Protein AF-A0A536EMF0-F1 (afdb_monomer_lite)

Radius of gyration: 28.22 Å; chains: 1; bounding box: 57×78×89 Å

Secondary structure (DSSP, 8-state):
----------------PPPP----SSHHHHHHHHHHHHHHTT--------------------PPPSSTT--S--SHHHHHHHHH-HHHHHHHHHHHHHHHHTSSS--HHHHHHHHHHHIIIIIIIIHHHHHHTT-TT-----HHHHHHHHHHHHHHHHHHHHHHHHHH-GGGHHHHHHHHHHHHHHHTTTTTTTT-SHHHHIIIIIIHHHHHHHHHHHSS--HHHHHHHHHHHHHHHHHHHHHHHHHHHHHH-S---EEEE-TTS-EEEE-HHHHHHHHHHHHHHHHHHHHHHHHHHHHHHH--

Structure (mmCIF, N/CA/C/O backbone):
data_AF-A0A536EMF0-F1
#
_entry.id   AF-A0A536EMF0-F1
#
loop_
_atom_site.group_PDB
_atom_site.id
_atom_site.type_symbol
_atom_site.label_atom_id
_atom_site.label_alt_id
_atom_site.label_comp_id
_atom_site.label_asym_id
_atom_site.label_entity_id
_atom_site.label_seq_id
_atom_site.pdbx_PDB_ins_code
_atom_site.Cartn_x
_atom_site.Cartn_y
_atom_site.Cartn_z
_atom_site.occupancy
_atom_site.B_iso_or_equiv
_atom_site.auth_seq_id
_atom_site.auth_comp_id
_atom_site.auth_asym_id
_atom_site.auth_atom_id
_atom_site.pdbx_PDB_model_num
ATOM 1 N N . MET A 1 1 ? 22.141 55.017 8.380 1.00 36.66 1 MET A N 1
ATOM 2 C CA . MET A 1 1 ? 20.776 55.556 8.219 1.00 36.66 1 MET A CA 1
ATOM 3 C C . MET A 1 1 ? 20.378 55.323 6.768 1.00 36.66 1 MET A C 1
ATOM 5 O O . MET A 1 1 ? 21.047 55.893 5.922 1.00 36.66 1 MET A O 1
ATOM 9 N N . ARG A 1 2 ? 19.345 54.484 6.546 1.00 37.09 2 ARG A N 1
ATOM 10 C CA . ARG A 1 2 ? 18.681 54.112 5.266 1.00 37.09 2 ARG A CA 1
ATOM 11 C C . ARG A 1 2 ? 19.543 53.307 4.270 1.00 37.09 2 ARG A C 1
ATOM 13 O O . ARG A 1 2 ? 20.697 53.640 4.076 1.00 37.09 2 ARG A O 1
ATOM 20 N N . GLU A 1 3 ? 19.093 52.234 3.621 1.00 35.62 3 GLU A N 1
ATOM 21 C CA . GLU A 1 3 ? 17.815 51.503 3.594 1.00 35.62 3 GLU A CA 1
ATOM 22 C C . GLU A 1 3 ? 18.062 50.118 2.959 1.00 35.62 3 GLU A C 1
ATOM 24 O O . GLU A 1 3 ? 19.054 49.921 2.258 1.00 35.62 3 GLU A O 1
ATOM 29 N N . ALA A 1 4 ? 17.179 49.158 3.231 1.00 39.56 4 ALA A N 1
ATOM 30 C CA . ALA A 1 4 ? 17.281 47.760 2.826 1.00 39.56 4 ALA A CA 1
ATOM 31 C C . ALA A 1 4 ? 16.229 47.379 1.761 1.00 39.56 4 ALA A C 1
ATOM 33 O O . ALA A 1 4 ? 15.069 47.732 1.938 1.00 39.56 4 ALA A O 1
ATOM 34 N N . ARG A 1 5 ? 16.648 46.526 0.797 1.00 37.44 5 ARG A N 1
ATOM 35 C CA . ARG A 1 5 ? 15.883 45.543 -0.033 1.00 37.44 5 ARG A CA 1
ATOM 36 C C . ARG A 1 5 ? 14.775 46.050 -0.997 1.00 37.44 5 ARG A C 1
ATOM 38 O O . ARG A 1 5 ? 14.277 47.146 -0.787 1.00 37.44 5 ARG A O 1
ATOM 45 N N . PRO A 1 6 ? 14.272 45.228 -1.963 1.00 48.62 6 PRO A N 1
ATOM 46 C CA . PRO A 1 6 ? 14.701 43.884 -2.409 1.00 48.62 6 PRO A CA 1
ATOM 47 C C . PRO A 1 6 ? 14.785 43.643 -3.940 1.00 48.62 6 PRO A C 1
ATOM 49 O O . PRO A 1 6 ? 14.250 44.390 -4.751 1.00 48.62 6 PRO A O 1
ATOM 52 N N . GLU A 1 7 ? 15.416 42.518 -4.301 1.00 42.22 7 GLU A N 1
ATOM 53 C CA . GLU A 1 7 ? 15.241 41.802 -5.574 1.00 42.22 7 GLU A CA 1
ATOM 54 C C . GLU A 1 7 ? 13.781 41.362 -5.767 1.00 42.22 7 GLU A C 1
ATOM 56 O O . GLU A 1 7 ? 13.139 40.904 -4.818 1.00 42.22 7 GLU A O 1
ATOM 61 N N . ASN A 1 8 ? 13.277 41.438 -7.003 1.00 33.50 8 ASN A N 1
ATOM 62 C CA . ASN A 1 8 ? 12.022 40.805 -7.393 1.00 33.50 8 ASN A CA 1
ATOM 63 C C . ASN A 1 8 ? 12.226 39.996 -8.682 1.00 33.50 8 ASN A C 1
ATOM 65 O O . ASN A 1 8 ? 12.547 40.543 -9.736 1.00 33.50 8 ASN A O 1
ATOM 69 N N . LEU A 1 9 ? 12.062 38.682 -8.539 1.00 37.66 9 LEU A N 1
ATOM 70 C CA . LEU A 1 9 ? 11.972 37.678 -9.592 1.00 37.66 9 LEU A CA 1
ATOM 71 C C . LEU A 1 9 ? 10.646 37.844 -10.338 1.00 37.66 9 LEU A C 1
ATOM 73 O O . LEU A 1 9 ? 9.585 37.898 -9.719 1.00 37.66 9 LEU A O 1
ATOM 77 N N . GLY A 1 10 ? 10.700 37.860 -11.666 1.00 30.38 10 GLY A N 1
ATOM 78 C CA . GLY A 1 10 ? 9.507 37.977 -12.497 1.00 30.38 10 GLY A CA 1
ATOM 79 C C . GLY A 1 10 ? 9.714 37.510 -13.931 1.00 30.38 10 GLY A C 1
ATOM 80 O O . GLY A 1 10 ? 9.315 38.216 -14.848 1.00 30.38 10 GLY A O 1
ATOM 81 N N . GLU A 1 11 ? 10.320 36.340 -14.153 1.00 33.44 11 GLU A N 1
ATOM 82 C CA . GLU A 1 11 ? 10.225 35.683 -15.463 1.00 33.44 11 GLU A CA 1
ATOM 83 C C . GLU A 1 11 ? 8.909 34.909 -15.556 1.00 33.44 11 GLU A C 1
ATOM 85 O O . GLU A 1 11 ? 8.723 33.819 -15.013 1.00 33.44 11 GLU A O 1
ATOM 90 N N . ARG A 1 12 ? 7.961 35.537 -16.249 1.00 32.53 12 ARG A N 1
ATOM 91 C CA . ARG A 1 12 ? 6.682 34.971 -16.660 1.00 32.53 12 ARG A CA 1
ATOM 92 C C . ARG A 1 12 ? 6.902 34.222 -17.977 1.00 32.53 12 ARG A C 1
ATOM 94 O O . ARG A 1 12 ? 6.882 34.823 -19.043 1.00 32.53 12 ARG A O 1
ATOM 101 N N . PHE A 1 13 ? 7.124 32.914 -17.897 1.00 28.92 13 PHE A N 1
ATOM 102 C CA . PHE A 1 13 ? 7.113 32.023 -19.059 1.00 28.92 13 PHE A CA 1
ATOM 103 C C . PHE A 1 13 ? 5.685 31.917 -19.623 1.00 28.92 13 PHE A C 1
ATOM 105 O O . PHE A 1 13 ? 4.773 31.507 -18.903 1.00 28.92 13 PHE A O 1
ATOM 112 N N . GLY A 1 14 ? 5.496 32.263 -20.901 1.00 39.78 14 GLY A N 1
ATOM 113 C CA . GLY A 1 14 ? 4.264 31.980 -21.646 1.00 39.78 14 GLY A CA 1
ATOM 114 C C . GLY A 1 14 ? 3.785 33.110 -22.556 1.00 39.78 14 GLY A C 1
ATOM 115 O O . GLY A 1 14 ? 2.795 33.761 -22.236 1.00 39.78 14 GLY A O 1
ATOM 116 N N . ASP A 1 15 ? 4.441 33.288 -23.704 1.00 35.84 15 ASP A N 1
ATOM 117 C CA . ASP A 1 15 ? 3.843 33.936 -24.877 1.00 35.84 15 ASP A CA 1
ATOM 118 C C . ASP A 1 15 ? 4.263 33.166 -26.145 1.00 35.84 15 ASP A C 1
ATOM 120 O O . ASP A 1 15 ? 5.458 33.117 -26.451 1.00 35.84 15 ASP A O 1
ATOM 124 N N . PRO A 1 16 ? 3.349 32.477 -26.854 1.00 40.84 16 PRO A N 1
ATOM 125 C CA . PRO A 1 16 ? 3.657 31.883 -28.142 1.00 40.84 16 PRO A CA 1
ATOM 126 C C . PRO A 1 16 ? 3.458 32.947 -29.229 1.00 40.84 16 PRO A C 1
ATOM 128 O O . PRO A 1 16 ? 2.333 33.233 -29.637 1.00 40.84 16 PRO A O 1
ATOM 131 N N . GLY A 1 17 ? 4.563 33.523 -29.709 1.00 36.94 17 GLY A N 1
ATOM 132 C CA . GLY A 1 17 ? 4.562 34.403 -30.877 1.00 36.94 17 GLY A CA 1
ATOM 133 C C . GLY A 1 17 ? 3.914 33.720 -32.089 1.00 36.94 17 GLY A C 1
ATOM 134 O O . GLY A 1 17 ? 4.255 32.587 -32.433 1.00 36.94 17 GLY A O 1
ATOM 135 N N . GLY A 1 18 ? 2.945 34.400 -32.705 1.00 39.59 18 GLY A N 1
ATOM 136 C CA . GLY A 1 18 ? 2.264 33.948 -33.921 1.00 39.59 18 GLY A CA 1
ATOM 137 C C . GLY A 1 18 ? 3.161 34.012 -35.171 1.00 39.59 18 GLY A C 1
ATOM 138 O O . GLY A 1 18 ? 4.176 34.706 -35.158 1.00 39.59 18 GLY A O 1
ATOM 139 N N . PRO A 1 19 ? 2.809 33.290 -36.252 1.00 42.28 19 PRO A N 1
ATOM 140 C CA . PRO A 1 19 ? 3.645 33.190 -37.445 1.00 42.28 19 PRO A CA 1
ATOM 141 C C . PRO A 1 19 ? 3.538 34.426 -38.354 1.00 42.28 19 PRO A C 1
ATOM 143 O O . PRO A 1 19 ? 2.445 34.927 -38.619 1.00 42.28 19 PRO A O 1
ATOM 146 N N . ASP A 1 20 ? 4.693 34.862 -38.858 1.00 41.00 20 ASP A N 1
ATOM 147 C CA . ASP A 1 20 ? 4.877 35.962 -39.811 1.00 41.00 20 ASP A CA 1
ATOM 148 C C . ASP A 1 20 ? 4.543 35.489 -41.249 1.00 41.00 20 ASP A C 1
ATOM 150 O O . ASP A 1 20 ? 5.075 34.461 -41.689 1.00 41.00 20 ASP A O 1
ATOM 154 N N . PRO A 1 21 ? 3.646 36.155 -42.004 1.00 38.91 21 PRO A N 1
ATOM 155 C CA . PRO A 1 21 ? 3.248 35.710 -43.332 1.00 38.91 21 PRO A CA 1
ATOM 156 C C . PRO A 1 21 ? 4.114 36.385 -44.399 1.00 38.91 21 PRO A C 1
ATOM 158 O O . PRO A 1 21 ? 3.768 37.449 -44.909 1.00 38.91 21 PRO A O 1
ATOM 161 N N . GLY A 1 22 ? 5.223 35.758 -44.788 1.00 48.44 22 GLY A N 1
ATOM 162 C CA . GLY A 1 22 ? 6.014 36.334 -45.872 1.00 48.44 22 GLY A CA 1
ATOM 163 C C . GLY A 1 22 ? 7.307 35.630 -46.230 1.00 48.44 22 GLY A C 1
ATOM 164 O O . GLY A 1 22 ? 8.339 36.272 -46.179 1.00 48.44 22 GLY A O 1
ATOM 165 N N . GLU A 1 23 ? 7.268 34.363 -46.653 1.00 36.62 23 GLU A N 1
ATOM 166 C CA . GLU A 1 23 ? 8.268 33.849 -47.604 1.00 36.62 23 GLU A CA 1
ATOM 167 C C . GLU A 1 23 ? 7.866 32.476 -48.158 1.00 36.62 23 GLU A C 1
ATOM 169 O O . GLU A 1 23 ? 8.074 31.425 -47.556 1.00 36.62 23 GLU A O 1
ATOM 174 N N . ALA A 1 24 ? 7.283 32.469 -49.354 1.00 40.56 24 ALA A N 1
ATOM 175 C CA . ALA A 1 24 ? 7.199 31.274 -50.177 1.00 40.56 24 ALA A CA 1
ATOM 176 C C . ALA A 1 24 ? 7.389 31.676 -51.638 1.00 40.56 24 ALA A C 1
ATOM 178 O O . ALA A 1 24 ? 6.707 32.583 -52.107 1.00 40.56 24 ALA A O 1
ATOM 179 N N . THR A 1 25 ? 8.300 30.967 -52.320 1.00 46.22 25 THR A N 1
ATOM 180 C CA . THR A 1 25 ? 8.378 30.658 -53.774 1.00 46.22 25 THR A CA 1
ATOM 181 C C . THR A 1 25 ? 9.813 30.729 -54.324 1.00 46.22 25 THR A C 1
ATOM 183 O O . THR A 1 25 ? 10.113 31.449 -55.264 1.00 46.22 25 THR A O 1
ATOM 186 N N . SER A 1 26 ? 10.738 29.946 -53.755 1.00 50.81 26 SER A N 1
ATOM 187 C CA . SER A 1 26 ? 12.038 29.676 -54.410 1.00 50.81 26 SER A CA 1
ATOM 188 C C . SER A 1 26 ? 12.681 28.358 -53.943 1.00 50.81 26 SER A C 1
ATOM 190 O O . SER A 1 26 ? 13.236 27.610 -54.741 1.00 50.81 26 SER A O 1
ATOM 192 N N . SER A 1 27 ? 12.502 27.979 -52.671 1.00 52.78 27 SER A N 1
ATOM 193 C CA . SER A 1 27 ? 13.144 26.783 -52.087 1.00 52.78 27 SER A CA 1
ATOM 194 C C . SER A 1 27 ? 12.484 25.437 -52.463 1.00 52.78 27 SER A C 1
ATOM 196 O O . SER A 1 27 ? 13.161 24.421 -52.625 1.00 52.78 27 SER A O 1
ATOM 198 N N . ALA A 1 28 ? 11.163 25.408 -52.682 1.00 46.59 28 ALA A N 1
ATOM 199 C CA . ALA A 1 28 ? 10.426 24.153 -52.891 1.00 46.59 28 ALA A CA 1
ATOM 200 C C . ALA A 1 28 ? 10.708 23.472 -54.248 1.00 46.59 28 ALA A C 1
ATOM 202 O O . ALA A 1 28 ? 10.696 22.244 -54.334 1.00 46.59 28 ALA A O 1
ATOM 203 N N . ALA A 1 29 ? 11.009 24.245 -55.298 1.00 48.62 29 ALA A N 1
ATOM 204 C CA . ALA A 1 29 ? 11.298 23.702 -56.628 1.00 48.62 29 ALA A CA 1
ATOM 205 C C . ALA A 1 29 ? 12.669 22.997 -56.680 1.00 48.62 29 ALA A C 1
ATOM 207 O O . ALA A 1 29 ? 12.800 21.927 -57.275 1.00 48.62 29 ALA A O 1
ATOM 208 N N . SER A 1 30 ? 13.670 23.537 -55.976 1.00 49.00 30 SER A N 1
ATOM 209 C CA . SER A 1 30 ? 15.024 22.968 -55.915 1.00 49.00 30 SER A CA 1
ATOM 210 C C . SER A 1 30 ? 15.091 21.669 -55.100 1.00 49.00 30 SER A C 1
ATOM 212 O O . SER A 1 30 ? 15.855 20.767 -55.439 1.00 49.00 30 SER A O 1
ATOM 214 N N . ALA A 1 31 ? 14.250 21.524 -54.069 1.00 51.28 31 ALA A N 1
ATOM 215 C CA . ALA A 1 31 ? 14.168 20.299 -53.268 1.00 51.28 31 ALA A CA 1
ATOM 216 C C . ALA A 1 31 ? 13.496 19.127 -54.017 1.00 51.28 31 ALA A C 1
ATOM 218 O O . ALA A 1 31 ? 13.846 17.967 -53.792 1.00 51.28 31 ALA A O 1
ATOM 219 N N . SER A 1 32 ? 12.563 19.421 -54.932 1.00 53.59 32 SER A N 1
ATOM 220 C CA . SER A 1 32 ? 11.868 18.410 -55.744 1.00 53.59 32 SER A CA 1
ATOM 221 C C . SER A 1 32 ? 12.799 17.760 -56.771 1.00 53.59 32 SER A C 1
ATOM 223 O O . SER A 1 32 ? 12.833 16.537 -56.892 1.00 53.59 32 SER A O 1
ATOM 225 N N . ILE A 1 33 ? 13.618 18.568 -57.450 1.00 57.25 33 ILE A N 1
ATOM 226 C CA . ILE A 1 33 ? 14.531 18.099 -58.505 1.00 57.25 33 ILE A CA 1
ATOM 227 C C . ILE A 1 33 ? 15.670 17.238 -57.926 1.00 57.25 33 ILE A C 1
ATOM 229 O O . ILE A 1 33 ? 16.083 16.257 -58.546 1.00 57.25 33 ILE A O 1
ATOM 233 N N . MET A 1 34 ? 16.155 17.545 -56.714 1.00 54.84 34 MET A N 1
ATOM 234 C CA . MET A 1 34 ? 17.164 16.705 -56.049 1.00 54.84 34 MET A CA 1
ATOM 235 C C . MET A 1 34 ? 16.603 15.353 -55.584 1.00 54.84 34 MET A C 1
ATOM 237 O O . MET A 1 34 ? 17.315 14.351 -55.651 1.00 54.84 34 MET A O 1
ATOM 241 N N . ARG A 1 35 ? 15.332 15.293 -55.156 1.00 55.91 35 ARG A N 1
ATOM 242 C CA . ARG A 1 35 ? 14.682 14.028 -54.767 1.00 55.91 35 ARG A CA 1
ATOM 243 C C . ARG A 1 35 ? 14.448 13.097 -55.955 1.00 55.91 35 ARG A C 1
ATOM 245 O O . ARG A 1 35 ? 14.646 11.896 -55.802 1.00 55.91 35 ARG A O 1
ATOM 252 N N . GLU A 1 36 ? 14.086 13.626 -57.123 1.00 52.16 36 GLU A N 1
ATOM 253 C CA . GLU A 1 36 ? 13.914 12.806 -58.334 1.00 52.16 36 GLU A CA 1
ATOM 254 C C . GLU A 1 36 ? 15.243 12.255 -58.869 1.00 52.16 36 GLU A C 1
ATOM 256 O O . GLU A 1 36 ? 15.295 11.090 -59.262 1.00 52.16 36 GLU A O 1
ATOM 261 N N . ARG A 1 37 ? 16.341 13.027 -58.806 1.00 55.44 37 ARG A N 1
ATOM 262 C CA . ARG A 1 37 ? 17.677 12.524 -59.183 1.00 55.44 37 ARG A CA 1
ATOM 263 C C . ARG A 1 37 ? 18.201 11.450 -58.230 1.00 55.44 37 ARG A C 1
ATOM 265 O O . ARG A 1 37 ? 18.694 10.429 -58.696 1.00 55.44 37 ARG A O 1
ATOM 272 N N . ALA A 1 38 ? 18.037 11.635 -56.919 1.00 49.38 38 ALA A N 1
ATOM 273 C CA . ALA A 1 38 ? 18.441 10.628 -55.935 1.00 49.38 38 ALA A CA 1
ATOM 274 C C . ALA A 1 38 ? 17.612 9.331 -56.045 1.00 49.38 38 ALA A C 1
ATOM 276 O O . ALA A 1 38 ? 18.120 8.248 -55.768 1.00 49.38 38 ALA A O 1
ATOM 277 N N . ALA A 1 39 ? 16.351 9.423 -56.486 1.00 46.50 39 ALA A N 1
ATOM 278 C CA . ALA A 1 39 ? 15.505 8.257 -56.738 1.00 46.50 39 ALA A CA 1
ATOM 279 C C . ALA A 1 39 ? 15.870 7.508 -58.037 1.00 46.50 39 ALA A C 1
ATOM 281 O O . ALA A 1 39 ? 15.646 6.302 -58.118 1.00 46.50 39 ALA A O 1
ATOM 282 N N . GLN A 1 40 ? 16.450 8.190 -59.034 1.00 46.59 40 GLN A N 1
ATOM 283 C CA . GLN A 1 40 ? 16.891 7.575 -60.295 1.00 46.59 40 GLN A CA 1
ATOM 284 C C . GLN A 1 40 ? 18.269 6.900 -60.202 1.00 46.59 40 GLN A C 1
ATOM 286 O O . GLN A 1 40 ? 18.505 5.932 -60.920 1.00 46.59 40 GLN A O 1
ATOM 291 N N . GLU A 1 41 ? 19.156 7.332 -59.299 1.00 47.03 41 GLU A N 1
ATOM 292 C CA . GLU A 1 41 ? 20.474 6.696 -59.095 1.00 47.03 41 GLU A CA 1
ATOM 293 C C . GLU A 1 41 ? 20.426 5.388 -58.275 1.00 47.03 41 GLU A C 1
ATOM 295 O O . GLU A 1 41 ? 21.404 4.645 -58.241 1.00 47.03 41 GLU A O 1
ATOM 300 N N . LEU A 1 42 ? 19.290 5.055 -57.649 1.00 47.03 42 LEU A N 1
ATOM 301 C CA . LEU A 1 42 ? 19.140 3.885 -56.767 1.00 47.03 42 LEU A CA 1
ATOM 302 C C . LEU A 1 42 ? 18.485 2.661 -57.432 1.00 47.03 42 LEU A C 1
ATOM 304 O O . LEU A 1 42 ? 17.959 1.795 -56.732 1.00 47.03 42 LEU A O 1
ATOM 308 N N . SER A 1 43 ? 18.516 2.547 -58.763 1.00 40.00 43 SER A N 1
ATOM 309 C CA . SER A 1 43 ? 17.969 1.378 -59.469 1.00 40.00 43 SER A CA 1
ATOM 310 C C . SER A 1 43 ? 19.068 0.533 -60.135 1.00 40.00 43 SER A C 1
ATOM 312 O O . SER A 1 43 ? 19.464 0.828 -61.260 1.00 40.00 43 SER A O 1
ATOM 314 N N . PRO A 1 44 ? 19.577 -0.531 -59.480 1.00 45.38 44 PRO A N 1
ATOM 315 C CA . PRO A 1 44 ? 20.333 -1.579 -60.151 1.00 45.38 44 PRO A CA 1
ATOM 316 C C . PRO A 1 44 ? 19.393 -2.689 -60.648 1.00 45.38 44 PRO A C 1
ATOM 318 O O . PRO A 1 44 ? 18.611 -3.263 -59.885 1.00 45.38 44 PRO A O 1
ATOM 321 N N . GLU A 1 45 ? 19.506 -3.027 -61.933 1.00 39.97 45 GLU A N 1
ATOM 322 C CA . GLU A 1 45 ? 18.883 -4.206 -62.536 1.00 39.97 45 GLU A CA 1
ATOM 323 C C . GLU A 1 45 ? 19.404 -5.515 -61.905 1.00 39.97 45 GLU A C 1
ATOM 325 O O . GLU A 1 45 ? 20.543 -5.927 -62.086 1.00 39.97 45 GLU A O 1
ATOM 330 N N . MET A 1 46 ? 18.518 -6.160 -61.147 1.00 39.72 46 MET A N 1
ATOM 331 C CA . MET A 1 46 ? 18.203 -7.595 -61.114 1.00 39.72 46 MET A CA 1
ATOM 332 C C . MET A 1 46 ? 19.326 -8.640 -61.340 1.00 39.72 46 MET A C 1
ATOM 334 O O . MET A 1 46 ? 19.697 -8.965 -62.464 1.00 39.72 46 MET A O 1
ATOM 338 N N . GLY A 1 47 ? 19.682 -9.350 -60.261 1.00 31.69 47 GLY A N 1
ATOM 339 C CA . GLY A 1 47 ? 20.287 -10.686 -60.297 1.00 31.69 47 GLY A CA 1
ATOM 340 C C . GLY A 1 47 ? 19.607 -11.618 -59.289 1.00 31.69 47 GLY A C 1
ATOM 341 O O . GLY A 1 47 ? 19.782 -11.469 -58.084 1.00 31.69 47 GLY A O 1
ATOM 342 N N . ARG A 1 48 ? 18.806 -12.581 -59.766 1.00 46.81 48 ARG A N 1
ATOM 343 C CA . ARG A 1 48 ? 18.264 -13.685 -58.952 1.00 46.81 48 ARG A CA 1
ATOM 344 C C . ARG A 1 48 ? 19.374 -14.702 -58.666 1.00 46.81 48 ARG A C 1
ATOM 346 O O . ARG A 1 48 ? 19.718 -15.466 -59.563 1.00 46.81 48 ARG A O 1
ATOM 353 N N . MET A 1 49 ? 19.866 -14.778 -57.429 1.00 34.72 49 MET A N 1
ATOM 354 C CA . MET A 1 49 ? 20.532 -15.975 -56.897 1.00 34.72 49 MET A CA 1
ATOM 355 C C . MET A 1 49 ? 20.497 -15.937 -55.363 1.00 34.72 49 MET A C 1
ATOM 357 O O . MET A 1 49 ? 20.858 -14.932 -54.762 1.00 34.72 49 MET A O 1
ATOM 361 N N . GLY A 1 50 ? 19.954 -16.986 -54.745 1.00 45.62 50 GLY A N 1
ATOM 362 C CA . GLY A 1 50 ? 19.662 -17.022 -53.314 1.00 45.62 50 GLY A CA 1
ATOM 363 C C . GLY A 1 50 ? 20.875 -17.280 -52.424 1.00 45.62 50 GLY A C 1
ATOM 364 O O . GLY A 1 50 ? 21.814 -17.953 -52.831 1.00 45.62 50 GLY A O 1
ATOM 365 N N . ALA A 1 51 ? 20.790 -16.789 -51.192 1.00 38.97 51 ALA A N 1
ATOM 366 C CA . ALA A 1 51 ? 21.260 -17.428 -49.966 1.00 38.97 51 ALA A CA 1
ATOM 367 C C . ALA A 1 51 ? 20.725 -16.594 -48.794 1.00 38.97 51 ALA A C 1
ATOM 369 O O . ALA A 1 51 ? 20.645 -15.373 -48.879 1.00 38.97 51 ALA A O 1
ATOM 370 N N . GLU A 1 52 ? 20.278 -17.288 -47.760 1.00 44.84 52 GLU A N 1
ATOM 371 C CA . GLU A 1 52 ? 19.624 -16.780 -46.559 1.00 44.84 52 GLU A CA 1
ATOM 372 C C . GLU A 1 52 ? 20.402 -15.619 -45.925 1.00 44.84 52 GLU A C 1
ATOM 374 O O . GLU A 1 52 ? 21.598 -15.738 -45.673 1.00 44.84 52 GLU A O 1
ATOM 379 N N . ASP A 1 53 ? 19.716 -14.513 -45.637 1.00 40.00 53 ASP A N 1
ATOM 380 C CA . ASP A 1 53 ? 20.182 -13.542 -44.652 1.00 40.00 53 ASP A CA 1
ATOM 381 C C . ASP A 1 53 ? 19.728 -14.084 -43.290 1.00 40.00 53 ASP A C 1
ATOM 383 O O . ASP A 1 53 ? 18.522 -14.046 -42.998 1.00 40.00 53 ASP A O 1
ATOM 387 N N . PRO A 1 54 ? 20.609 -14.691 -42.468 1.00 44.09 54 PRO A N 1
ATOM 388 C CA . PRO A 1 54 ? 20.227 -14.977 -41.108 1.00 44.09 54 PRO A CA 1
ATOM 389 C C . PRO A 1 54 ? 20.089 -13.609 -40.462 1.00 44.09 54 PRO A C 1
ATOM 391 O O . PRO A 1 54 ? 21.084 -12.965 -40.147 1.00 44.09 54 PRO A O 1
ATOM 394 N N . SER A 1 55 ? 18.846 -13.163 -40.276 1.00 43.03 55 SER A N 1
ATOM 395 C CA . SER A 1 55 ? 18.527 -12.138 -39.296 1.00 43.03 55 SER A CA 1
ATOM 396 C C . SER A 1 55 ? 19.288 -12.517 -38.033 1.00 43.03 55 SER A C 1
ATOM 398 O O . SER A 1 55 ? 18.929 -13.480 -37.350 1.00 43.03 55 SER A O 1
ATOM 400 N N . THR A 1 56 ? 20.403 -11.831 -37.783 1.00 46.56 56 THR A N 1
ATOM 401 C CA . THR A 1 56 ? 21.196 -11.981 -36.576 1.00 46.56 56 THR A CA 1
ATOM 402 C C . THR A 1 56 ? 20.309 -11.414 -35.488 1.00 46.56 56 THR A C 1
ATOM 404 O O . THR A 1 56 ? 20.359 -10.228 -35.162 1.00 46.56 56 THR A O 1
ATOM 407 N N . ALA A 1 57 ? 19.393 -12.247 -34.994 1.00 46.16 57 ALA A N 1
ATOM 408 C CA . ALA A 1 57 ? 18.715 -12.011 -33.748 1.00 46.16 57 ALA A CA 1
ATOM 409 C C . ALA A 1 57 ? 19.846 -11.753 -32.759 1.00 46.16 57 ALA A C 1
ATOM 411 O O . ALA A 1 57 ? 20.648 -12.648 -32.480 1.00 46.16 57 ALA A O 1
ATOM 412 N N . LEU A 1 58 ? 19.972 -10.494 -32.323 1.00 53.88 58 LEU A N 1
ATOM 413 C CA . LEU A 1 58 ? 20.767 -10.160 -31.152 1.00 53.88 58 LEU A CA 1
ATOM 414 C C . LEU A 1 58 ? 20.434 -11.237 -30.116 1.00 53.88 58 LEU A C 1
ATOM 416 O O . LEU A 1 58 ? 19.236 -11.493 -29.939 1.00 53.88 58 LEU A O 1
ATOM 42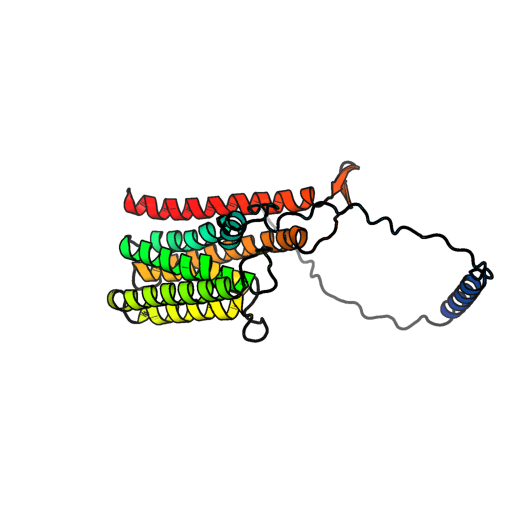0 N N . PRO A 1 59 ? 21.436 -11.926 -29.539 1.00 50.28 59 PRO A N 1
ATOM 421 C CA . PRO A 1 59 ? 21.180 -13.004 -28.593 1.00 50.28 59 PRO A CA 1
ATOM 422 C C . PRO A 1 59 ? 20.129 -12.521 -27.598 1.00 50.28 59 PRO A C 1
ATOM 424 O O . PRO A 1 59 ? 20.243 -11.386 -27.139 1.00 50.28 59 PRO A O 1
ATOM 427 N N . ASP A 1 60 ? 19.091 -13.331 -27.353 1.00 61.56 60 ASP A N 1
ATOM 428 C CA . ASP A 1 60 ? 18.000 -12.990 -26.437 1.00 61.56 60 ASP A CA 1
ATOM 429 C C . ASP A 1 60 ? 18.616 -12.549 -25.109 1.00 61.56 60 ASP A C 1
ATOM 431 O O . ASP A 1 60 ? 19.042 -13.380 -24.299 1.00 61.56 60 ASP A O 1
ATOM 435 N N . GLU A 1 61 ? 18.727 -11.234 -24.906 1.00 62.06 61 GLU A N 1
ATOM 436 C CA . GLU A 1 61 ? 19.249 -10.722 -23.655 1.00 62.06 61 GLU A CA 1
ATOM 437 C C . GLU A 1 61 ? 18.315 -11.214 -22.547 1.00 62.06 61 GLU A C 1
ATOM 439 O O . GLU A 1 61 ? 17.086 -11.169 -22.707 1.00 62.06 61 GLU A O 1
ATOM 444 N N . PRO A 1 62 ? 18.865 -11.751 -21.444 1.00 63.78 62 PRO A N 1
ATOM 445 C CA . PRO A 1 62 ? 18.048 -12.388 -20.430 1.00 63.78 62 PRO A CA 1
ATOM 446 C C . PRO A 1 62 ? 17.011 -11.401 -19.881 1.00 63.78 62 PRO A C 1
ATOM 448 O O . PRO A 1 62 ? 17.346 -10.478 -19.140 1.00 63.78 62 PRO A O 1
ATOM 451 N N . GLN A 1 63 ? 15.734 -11.620 -20.219 1.00 80.62 63 GLN A N 1
ATOM 452 C CA . GLN A 1 63 ? 14.626 -10.758 -19.798 1.00 80.62 63 GLN A CA 1
ATOM 453 C C . GLN A 1 63 ? 14.624 -10.567 -18.285 1.00 80.62 63 GLN A C 1
ATOM 455 O O . GLN A 1 63 ? 14.536 -11.533 -17.524 1.00 80.62 63 GLN A O 1
ATOM 460 N N . LEU A 1 64 ? 14.677 -9.314 -17.835 1.00 89.75 64 LEU A N 1
ATOM 461 C CA . LEU A 1 64 ? 14.665 -8.964 -16.419 1.00 89.75 64 LEU A CA 1
ATOM 462 C C . LEU A 1 64 ? 13.467 -9.586 -15.685 1.00 89.75 64 LEU A C 1
ATOM 464 O O . LEU A 1 64 ? 12.358 -9.686 -16.208 1.00 89.75 64 LEU A O 1
ATOM 468 N N . ALA A 1 65 ? 13.672 -9.954 -14.416 1.00 92.69 65 ALA A N 1
ATOM 469 C CA . ALA A 1 65 ? 12.553 -10.307 -13.547 1.00 92.69 65 ALA A CA 1
ATOM 470 C C . ALA A 1 65 ? 11.540 -9.140 -13.483 1.00 92.69 65 ALA A C 1
ATOM 472 O O . ALA A 1 65 ? 11.953 -7.972 -13.466 1.00 92.69 65 ALA A O 1
ATOM 473 N N . PRO A 1 66 ? 10.227 -9.416 -13.357 1.00 93.56 66 PRO A N 1
ATOM 474 C CA . PRO A 1 66 ? 9.179 -8.397 -13.481 1.00 93.56 66 PRO A CA 1
ATOM 475 C C . PRO A 1 66 ? 9.177 -7.364 -12.341 1.00 93.56 66 PRO A C 1
ATOM 477 O O . PRO A 1 66 ? 8.490 -6.342 -12.422 1.00 93.56 66 PRO A O 1
ATOM 480 N N . ALA A 1 67 ? 9.913 -7.611 -11.257 1.00 94.44 67 ALA A N 1
ATOM 481 C CA . ALA A 1 67 ? 10.106 -6.685 -10.148 1.00 94.44 67 ALA A CA 1
ATOM 482 C C . ALA A 1 67 ? 11.422 -6.986 -9.416 1.00 94.44 67 ALA A C 1
ATOM 484 O O . ALA A 1 67 ? 11.929 -8.103 -9.491 1.00 94.44 67 ALA A O 1
ATOM 485 N N . TYR A 1 68 ? 11.936 -6.021 -8.650 1.00 94.25 68 TYR A N 1
ATOM 486 C CA . TYR A 1 68 ? 13.222 -6.138 -7.949 1.00 94.25 68 TYR A CA 1
ATOM 487 C C . TYR A 1 68 ? 13.270 -7.224 -6.859 1.00 94.25 68 TYR A C 1
ATOM 489 O O . TYR A 1 68 ? 14.349 -7.643 -6.458 1.00 94.25 68 TYR A O 1
ATOM 497 N N . TYR A 1 69 ? 12.112 -7.642 -6.341 1.00 92.88 69 TYR A N 1
ATOM 498 C CA . TYR A 1 69 ? 11.957 -8.705 -5.335 1.00 92.88 69 TYR A CA 1
ATOM 499 C C . TYR A 1 69 ? 11.449 -10.014 -5.948 1.00 92.88 69 TYR A C 1
ATOM 501 O O . TYR A 1 69 ? 11.195 -10.970 -5.216 1.00 92.88 69 TYR A O 1
ATOM 509 N N . ALA A 1 70 ? 11.243 -10.054 -7.266 1.00 92.00 70 ALA A N 1
ATOM 510 C CA . ALA A 1 70 ? 10.872 -11.261 -7.986 1.00 92.00 70 ALA A CA 1
ATOM 511 C C . ALA A 1 70 ? 12.116 -11.880 -8.628 1.00 92.00 70 ALA A C 1
ATOM 513 O O . ALA A 1 70 ? 13.093 -11.195 -8.923 1.00 92.00 70 ALA A O 1
ATOM 514 N N . THR A 1 71 ? 12.063 -13.185 -8.876 1.00 88.69 71 THR A N 1
ATOM 515 C CA . THR A 1 71 ? 13.122 -13.910 -9.582 1.00 88.69 71 THR A CA 1
ATOM 516 C C . THR A 1 71 ? 12.667 -14.273 -10.999 1.00 88.69 71 THR A C 1
ATOM 518 O O . THR A 1 71 ? 11.465 -14.344 -11.285 1.00 88.69 71 THR A O 1
ATOM 521 N N . GLN A 1 72 ? 13.637 -14.511 -11.888 1.00 86.50 72 GLN A N 1
ATOM 522 C CA . GLN A 1 72 ? 13.397 -15.080 -13.224 1.00 86.50 72 GLN A CA 1
ATOM 523 C C . GLN A 1 72 ? 13.060 -16.580 -13.170 1.00 86.50 72 GLN A C 1
ATOM 525 O O . GLN A 1 72 ? 12.566 -17.140 -14.146 1.00 86.50 72 GLN A O 1
ATOM 530 N N . ALA A 1 73 ? 13.315 -17.238 -12.033 1.00 86.12 73 ALA A N 1
ATOM 531 C CA . ALA A 1 73 ? 12.981 -18.642 -11.850 1.00 86.12 73 ALA A CA 1
ATOM 532 C C . ALA A 1 73 ? 11.470 -18.864 -12.018 1.00 86.12 73 ALA A C 1
ATOM 534 O O . ALA A 1 73 ? 10.651 -18.040 -11.611 1.00 86.12 73 ALA A O 1
ATOM 535 N N . ARG A 1 74 ? 11.097 -20.005 -12.596 1.00 87.00 74 ARG A N 1
ATOM 536 C CA . ARG A 1 74 ? 9.695 -20.414 -12.741 1.00 87.00 74 ARG A CA 1
ATOM 537 C C . ARG A 1 74 ? 9.299 -21.371 -11.620 1.00 87.00 74 ARG A C 1
ATOM 539 O O . ARG A 1 74 ? 10.142 -22.072 -11.065 1.00 87.00 74 ARG A O 1
ATOM 546 N N . GLY A 1 75 ? 8.007 -21.412 -11.306 1.00 92.19 75 GLY A N 1
ATOM 547 C CA . GLY A 1 75 ? 7.430 -22.377 -10.372 1.00 92.19 75 GLY A CA 1
ATOM 548 C C . GLY A 1 75 ? 6.485 -21.750 -9.353 1.00 92.19 75 GLY A C 1
ATOM 549 O O . GLY A 1 75 ? 6.531 -20.553 -9.074 1.00 92.19 75 GLY A O 1
ATOM 550 N N . TRP A 1 76 ? 5.648 -22.594 -8.749 1.00 93.88 76 TRP A N 1
ATOM 551 C CA . TRP A 1 76 ? 4.541 -22.158 -7.895 1.00 93.88 76 TRP A CA 1
ATOM 552 C C . TRP A 1 76 ? 4.983 -21.313 -6.689 1.00 93.88 76 TRP A C 1
ATOM 554 O O . TRP A 1 76 ? 4.305 -20.355 -6.334 1.00 93.88 76 TRP A O 1
ATOM 564 N N . ARG A 1 77 ? 6.143 -21.612 -6.080 1.00 94.56 77 ARG A N 1
ATOM 565 C CA . ARG A 1 77 ? 6.678 -20.830 -4.947 1.00 94.56 77 ARG A CA 1
ATOM 566 C C . ARG A 1 77 ? 7.003 -19.398 -5.355 1.00 94.56 77 ARG A C 1
ATOM 568 O O . ARG A 1 77 ? 6.662 -18.460 -4.641 1.00 94.56 77 ARG A O 1
ATOM 575 N N . ARG A 1 78 ? 7.648 -19.242 -6.513 1.00 94.25 78 ARG A N 1
ATOM 576 C CA . ARG A 1 78 ? 7.966 -17.933 -7.082 1.00 94.25 78 ARG A CA 1
ATOM 577 C C . ARG A 1 78 ? 6.691 -17.189 -7.445 1.00 94.25 78 ARG A C 1
ATOM 579 O O . ARG A 1 78 ? 6.622 -15.994 -7.200 1.00 94.25 78 ARG A O 1
ATOM 586 N N . ASP A 1 79 ? 5.693 -17.876 -7.991 1.00 95.06 79 ASP A N 1
ATOM 587 C CA . ASP A 1 79 ? 4.434 -17.239 -8.375 1.00 95.06 79 ASP A CA 1
ATOM 588 C C . ASP A 1 79 ? 3.642 -16.748 -7.166 1.00 95.06 79 ASP A C 1
ATOM 590 O O . ASP A 1 79 ? 3.182 -15.611 -7.179 1.00 95.06 79 ASP A O 1
ATOM 594 N N . ILE A 1 80 ? 3.561 -17.540 -6.092 1.00 94.75 80 ILE A N 1
ATOM 595 C CA . ILE A 1 80 ? 2.970 -17.086 -4.825 1.00 94.75 80 ILE A CA 1
ATOM 596 C C . ILE A 1 80 ? 3.746 -15.887 -4.281 1.00 94.75 80 ILE A C 1
ATOM 598 O O . ILE A 1 80 ? 3.138 -14.896 -3.892 1.00 94.75 80 ILE A O 1
ATOM 602 N N . TRP A 1 81 ? 5.080 -15.939 -4.283 1.00 96.00 81 TRP A N 1
ATOM 603 C CA . TRP A 1 81 ? 5.902 -14.821 -3.824 1.00 96.00 81 TRP A CA 1
ATOM 604 C C . TRP A 1 81 ? 5.689 -13.558 -4.667 1.00 96.00 81 TRP A C 1
ATOM 606 O O . TRP A 1 81 ? 5.494 -12.479 -4.120 1.00 96.00 81 TRP A O 1
ATOM 616 N N . ALA A 1 82 ? 5.680 -13.669 -5.994 1.00 95.06 82 ALA A N 1
ATOM 617 C CA . ALA A 1 82 ? 5.448 -12.535 -6.882 1.00 95.06 82 ALA A CA 1
ATOM 618 C C . ALA A 1 82 ? 4.043 -11.947 -6.676 1.00 95.06 82 ALA A C 1
ATOM 620 O O . ALA A 1 82 ? 3.911 -10.723 -6.565 1.00 95.06 82 ALA A O 1
ATOM 621 N N . LEU A 1 83 ? 3.027 -12.812 -6.570 1.00 95.19 83 LEU A N 1
ATOM 622 C CA . LEU A 1 83 ? 1.625 -12.440 -6.375 1.00 95.19 83 LEU A CA 1
ATOM 623 C C . LEU A 1 83 ? 1.377 -11.793 -5.008 1.00 95.19 83 LEU A C 1
ATOM 625 O O . LEU A 1 83 ? 0.662 -10.803 -4.928 1.00 95.19 83 LEU A O 1
ATOM 629 N N . LEU A 1 84 ? 2.017 -12.280 -3.940 1.00 95.19 84 LEU A N 1
ATOM 630 C CA . LEU A 1 84 ? 1.943 -11.649 -2.617 1.00 95.19 84 LEU A CA 1
ATOM 631 C C . LEU A 1 84 ? 2.551 -10.246 -2.600 1.00 95.19 84 LEU A C 1
ATOM 633 O O . LEU A 1 84 ? 2.223 -9.456 -1.720 1.00 95.19 84 LEU A O 1
ATOM 637 N N . HIS A 1 85 ? 3.440 -9.936 -3.547 1.00 95.44 85 HIS A N 1
ATOM 638 C CA . HIS A 1 85 ? 4.099 -8.635 -3.668 1.00 95.44 85 HIS A CA 1
ATOM 639 C C . HIS A 1 85 ? 4.696 -8.139 -2.326 1.00 95.44 85 HIS A C 1
ATOM 641 O O . HIS A 1 85 ? 4.418 -7.012 -1.915 1.00 95.44 85 HIS A O 1
ATOM 647 N N . PRO A 1 86 ? 5.504 -8.945 -1.600 1.00 96.25 86 PRO A N 1
ATOM 648 C CA . PRO A 1 86 ? 5.746 -8.767 -0.169 1.00 96.25 86 PRO A CA 1
ATOM 649 C C . PRO A 1 86 ? 6.189 -7.370 0.273 1.00 96.25 86 PRO A C 1
ATOM 651 O O . PRO A 1 86 ? 5.589 -6.873 1.225 1.00 96.25 86 PRO A O 1
ATOM 654 N N . PRO A 1 87 ? 7.156 -6.688 -0.382 1.00 96.31 87 PRO A N 1
ATOM 655 C CA . PRO A 1 87 ? 7.543 -5.352 0.067 1.00 96.31 87 PRO A CA 1
ATOM 656 C C . PRO A 1 87 ? 6.401 -4.342 -0.076 1.00 96.31 87 PRO A C 1
ATOM 658 O O . PRO A 1 87 ? 6.228 -3.492 0.790 1.00 96.31 87 PRO A O 1
ATOM 661 N N . TYR A 1 88 ? 5.575 -4.467 -1.116 1.00 95.00 88 TYR A N 1
ATOM 662 C CA . TYR A 1 88 ? 4.423 -3.594 -1.316 1.00 95.00 88 TYR A CA 1
ATOM 663 C C . TYR A 1 88 ? 3.243 -3.972 -0.420 1.00 95.00 88 TYR A C 1
ATOM 665 O O . TYR A 1 88 ? 2.629 -3.078 0.149 1.00 95.00 88 TYR A O 1
ATOM 673 N N . THR A 1 89 ? 2.935 -5.257 -0.218 1.00 97.38 89 THR A N 1
ATOM 674 C CA . THR A 1 89 ? 1.907 -5.654 0.764 1.00 97.38 89 THR A CA 1
ATOM 675 C C . THR A 1 89 ? 2.288 -5.176 2.159 1.00 97.38 89 THR A C 1
ATOM 677 O O . THR A 1 89 ? 1.469 -4.551 2.827 1.00 97.38 89 THR A O 1
ATOM 680 N N . ALA A 1 90 ? 3.534 -5.400 2.588 1.00 98.19 90 ALA A N 1
ATOM 681 C CA . ALA A 1 90 ? 4.015 -4.933 3.886 1.00 98.19 90 ALA A CA 1
ATOM 682 C C . ALA A 1 90 ? 3.919 -3.405 4.005 1.00 98.19 90 ALA A C 1
ATOM 684 O O . ALA A 1 90 ? 3.435 -2.901 5.018 1.00 98.19 90 ALA A O 1
ATOM 685 N N . TRP A 1 91 ? 4.294 -2.673 2.952 1.00 98.06 91 TRP A N 1
ATOM 686 C CA . TRP A 1 91 ? 4.117 -1.225 2.893 1.00 98.06 91 TRP A CA 1
ATOM 687 C C . TRP A 1 91 ? 2.649 -0.831 3.090 1.00 98.06 91 TRP A C 1
ATOM 689 O O . TRP A 1 91 ? 2.351 -0.046 3.985 1.00 98.06 91 TRP A O 1
ATOM 699 N N . HIS A 1 92 ? 1.702 -1.382 2.333 1.00 97.19 92 HIS A N 1
ATOM 700 C CA . HIS A 1 92 ? 0.290 -1.010 2.489 1.00 97.19 92 HIS A CA 1
ATOM 701 C C . HIS A 1 92 ? -0.268 -1.372 3.876 1.00 97.19 92 HIS A C 1
ATOM 703 O O . HIS A 1 92 ? -0.994 -0.579 4.477 1.00 97.19 92 HIS A O 1
ATOM 709 N N . LEU A 1 93 ? 0.123 -2.520 4.439 1.00 98.69 93 LEU A N 1
ATOM 710 C CA . LEU A 1 93 ? -0.247 -2.900 5.807 1.00 98.69 93 LEU A CA 1
ATOM 711 C C . LEU A 1 93 ? 0.367 -1.970 6.861 1.00 98.69 93 LEU A C 1
ATOM 713 O O . LEU A 1 93 ? -0.238 -1.746 7.907 1.00 98.69 93 LEU A O 1
ATOM 717 N N . SER A 1 94 ? 1.523 -1.364 6.593 1.00 98.69 94 SER A N 1
ATOM 718 C CA . SER A 1 94 ? 2.109 -0.388 7.515 1.00 98.69 94 SER A CA 1
ATOM 719 C C . SER A 1 94 ? 1.252 0.871 7.676 1.00 98.69 94 SER A C 1
ATOM 721 O O . SER A 1 94 ? 1.230 1.449 8.759 1.00 98.69 94 SER A O 1
ATOM 723 N N . TYR A 1 95 ? 0.454 1.250 6.673 1.00 98.81 95 TYR A N 1
ATOM 724 C CA . TYR A 1 95 ? -0.512 2.343 6.814 1.00 98.81 95 TYR A CA 1
ATOM 725 C C . TYR A 1 95 ? -1.642 2.009 7.793 1.00 98.81 95 TYR A C 1
ATOM 727 O O . TYR A 1 95 ? -2.105 2.895 8.513 1.00 98.81 95 TYR A O 1
ATOM 735 N N . VAL A 1 96 ? -2.031 0.733 7.898 1.00 98.81 96 VAL A N 1
ATOM 736 C CA . VAL A 1 96 ? -2.946 0.265 8.952 1.00 98.81 96 VAL A CA 1
ATOM 737 C C . VAL A 1 96 ? -2.301 0.440 10.327 1.00 98.81 96 VAL A C 1
ATOM 739 O O . VAL A 1 96 ? -2.937 0.966 11.239 1.00 98.81 96 VAL A O 1
ATOM 742 N N . LEU A 1 97 ? -1.025 0.063 10.470 1.00 98.81 97 LEU A N 1
ATOM 743 C CA . LEU A 1 97 ? -0.282 0.247 11.723 1.00 98.81 97 LEU A CA 1
ATOM 744 C C . LEU A 1 97 ? -0.167 1.728 12.103 1.00 98.81 97 LEU A C 1
ATOM 746 O O . LEU A 1 97 ? -0.412 2.078 13.253 1.00 98.81 97 LEU A O 1
ATOM 750 N N . ILE A 1 98 ? 0.147 2.602 11.141 1.00 98.81 98 ILE A N 1
ATOM 751 C CA . ILE A 1 98 ? 0.234 4.054 11.355 1.00 98.81 98 ILE A CA 1
ATOM 752 C C . ILE A 1 98 ? -1.121 4.606 11.814 1.00 98.81 98 ILE A C 1
ATOM 754 O O . ILE A 1 98 ? -1.187 5.300 12.826 1.00 98.81 98 ILE A O 1
ATOM 758 N N . GLY A 1 99 ? -2.210 4.273 11.114 1.00 98.75 99 GLY A N 1
ATOM 759 C CA . GLY A 1 99 ? -3.551 4.728 11.483 1.00 98.75 99 GLY A CA 1
ATOM 760 C C . GLY A 1 99 ? -3.977 4.261 12.873 1.00 98.75 99 GLY A C 1
ATOM 761 O O . GLY A 1 99 ? -4.447 5.066 13.675 1.00 98.75 99 GLY A O 1
ATOM 762 N N . ALA A 1 100 ? -3.760 2.984 13.192 1.00 98.62 100 ALA A N 1
ATOM 763 C CA . ALA A 1 100 ? -4.078 2.440 14.508 1.00 98.62 100 ALA A CA 1
ATOM 764 C C . ALA A 1 100 ? -3.182 3.010 15.622 1.00 98.62 100 ALA A C 1
ATOM 766 O O . ALA A 1 100 ? -3.679 3.327 16.698 1.00 98.62 100 ALA A O 1
ATOM 767 N N . GLY A 1 101 ? -1.883 3.190 15.367 1.00 98.38 101 GLY A N 1
ATOM 768 C CA . GLY A 1 101 ? -0.913 3.710 16.339 1.00 98.38 101 GLY A CA 1
ATOM 769 C C . GLY A 1 101 ? -1.160 5.165 16.755 1.00 98.38 101 GLY A C 1
ATOM 770 O O . GLY A 1 101 ? -0.745 5.579 17.836 1.00 98.38 101 GLY A O 1
ATOM 771 N N . LEU A 1 102 ? -1.890 5.934 15.940 1.00 98.19 102 LEU A N 1
ATOM 772 C CA . LEU A 1 102 ? -2.334 7.290 16.283 1.00 98.19 102 LEU A CA 1
ATOM 773 C C . LEU A 1 102 ? -3.507 7.318 17.272 1.00 98.19 102 LEU A C 1
ATOM 775 O O . LEU A 1 102 ? -3.834 8.384 17.803 1.00 98.19 102 LEU A O 1
ATOM 779 N N . ALA A 1 103 ? -4.175 6.187 17.509 1.00 97.56 103 ALA A N 1
ATOM 780 C CA . ALA A 1 103 ? -5.251 6.115 18.485 1.00 97.56 103 ALA A CA 1
ATOM 781 C C . ALA A 1 103 ? -4.726 6.369 19.917 1.00 97.56 103 ALA A C 1
ATOM 783 O O . ALA A 1 103 ? -3.555 6.106 20.218 1.00 97.56 103 ALA A O 1
ATOM 784 N N . PRO A 1 104 ? -5.574 6.877 20.836 1.00 95.00 104 PRO A N 1
ATOM 785 C CA . PRO A 1 104 ? -5.180 7.061 22.233 1.00 95.00 104 PRO A CA 1
ATOM 786 C C . PRO A 1 104 ? -4.673 5.764 22.880 1.00 95.00 104 PRO A C 1
ATOM 788 O O . PRO A 1 104 ? -3.643 5.794 23.549 1.00 95.00 104 PRO A O 1
ATOM 791 N N . GLY A 1 105 ? -5.338 4.641 22.595 1.00 95.19 105 GLY A N 1
ATOM 792 C CA . GLY A 1 105 ? -4.921 3.286 22.951 1.00 95.19 105 GLY A CA 1
ATOM 793 C C . GLY A 1 105 ? -5.214 2.307 21.813 1.00 95.19 105 GLY A C 1
ATOM 794 O O . GLY A 1 105 ? -5.944 2.647 20.879 1.00 95.19 105 GLY A O 1
ATOM 795 N N . ILE A 1 106 ? -4.631 1.110 21.891 1.00 97.50 106 ILE A N 1
ATOM 796 C CA . ILE A 1 106 ? -4.759 0.072 20.864 1.00 97.50 106 ILE A CA 1
ATOM 797 C C . ILE A 1 106 ? -5.568 -1.101 21.406 1.00 97.50 106 ILE A C 1
ATOM 799 O O . ILE A 1 106 ? -5.160 -1.768 22.355 1.00 97.50 106 ILE A O 1
ATOM 803 N N . ASP A 1 107 ? -6.676 -1.402 20.736 1.00 97.44 107 ASP A N 1
ATOM 804 C CA . ASP A 1 107 ? -7.322 -2.703 20.820 1.00 97.44 107 ASP A CA 1
ATOM 805 C C . ASP A 1 107 ? -6.629 -3.656 19.831 1.00 97.44 107 ASP A C 1
ATOM 807 O O . ASP A 1 107 ? -6.663 -3.468 18.607 1.00 97.44 1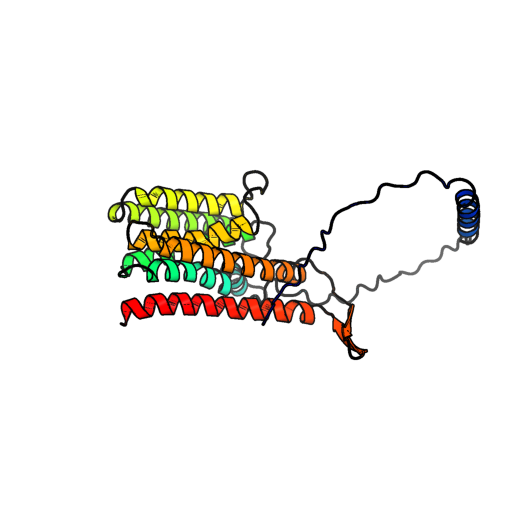07 ASP A O 1
ATOM 811 N N . VAL A 1 108 ? -5.961 -4.674 20.379 1.00 97.69 108 VAL A N 1
ATOM 812 C CA . VAL A 1 108 ? -5.167 -5.644 19.610 1.00 97.69 108 VAL A CA 1
ATOM 813 C C . VAL A 1 108 ? -6.052 -6.514 18.717 1.00 97.69 108 VAL A C 1
ATOM 815 O O . VAL A 1 108 ? -5.646 -6.847 17.603 1.00 97.69 108 VAL A O 1
ATOM 818 N N . VAL A 1 109 ? -7.272 -6.840 19.153 1.00 97.38 109 VAL A N 1
ATOM 819 C CA . VAL A 1 109 ? -8.214 -7.642 18.359 1.00 97.38 109 VAL A CA 1
ATOM 820 C C . VAL A 1 109 ? -8.661 -6.843 17.140 1.00 97.38 109 VAL A C 1
ATOM 822 O O . VAL A 1 109 ? -8.615 -7.353 16.018 1.00 97.38 109 VAL A O 1
ATOM 825 N N . ARG A 1 110 ? -9.011 -5.565 17.325 1.00 97.69 110 ARG A N 1
ATOM 826 C CA . ARG A 1 110 ? -9.383 -4.671 16.216 1.00 97.69 110 ARG A CA 1
ATOM 827 C C . ARG A 1 110 ? -8.217 -4.417 15.268 1.00 97.69 110 ARG A C 1
ATOM 829 O O . ARG A 1 110 ? -8.417 -4.402 14.053 1.00 97.69 110 ARG A O 1
ATOM 836 N N . LEU A 1 111 ? -7.001 -4.261 15.795 1.00 98.50 111 LEU A N 1
ATOM 837 C CA . LEU A 1 111 ? -5.797 -4.113 14.975 1.00 98.50 111 LEU A CA 1
ATOM 838 C C . LEU A 1 111 ? -5.563 -5.357 14.112 1.00 98.50 111 LEU A C 1
ATOM 840 O O . LEU A 1 111 ? -5.411 -5.234 12.897 1.00 98.50 111 LEU A O 1
ATOM 844 N N . ALA A 1 112 ? -5.583 -6.545 14.719 1.00 98.56 112 ALA A N 1
ATOM 845 C CA . ALA A 1 112 ? -5.393 -7.806 14.012 1.00 98.56 112 ALA A CA 1
ATOM 846 C C . ALA A 1 112 ? -6.476 -8.022 12.945 1.00 98.56 112 ALA A C 1
ATOM 848 O O . ALA A 1 112 ? -6.150 -8.315 11.796 1.00 98.56 112 ALA A O 1
ATOM 849 N N . ALA A 1 113 ? -7.750 -7.798 13.284 1.00 98.31 113 ALA A N 1
ATOM 850 C CA . ALA A 1 113 ? -8.854 -7.899 12.332 1.00 98.31 113 ALA A CA 1
ATOM 851 C C . ALA A 1 113 ? -8.689 -6.926 11.153 1.00 98.31 113 ALA A C 1
ATOM 853 O O . ALA A 1 113 ? -8.886 -7.316 10.003 1.00 98.31 113 ALA A O 1
ATOM 854 N N . THR A 1 114 ? -8.263 -5.686 11.419 1.00 98.56 114 THR A N 1
ATOM 855 C CA . THR A 1 114 ? -8.017 -4.684 10.371 1.00 98.56 114 THR A CA 1
ATOM 856 C C . THR A 1 114 ? -6.845 -5.095 9.475 1.00 98.56 114 THR A C 1
ATOM 858 O O . THR A 1 114 ? -6.963 -5.034 8.254 1.00 98.56 114 THR A O 1
ATOM 861 N N . LEU A 1 115 ? -5.734 -5.576 10.045 1.00 98.81 115 LEU A N 1
ATOM 862 C CA . LEU A 1 115 ? -4.587 -6.073 9.276 1.00 98.81 115 LEU A CA 1
ATOM 863 C C . LEU A 1 115 ? -4.963 -7.263 8.388 1.00 98.81 115 LEU A C 1
ATOM 865 O O . LEU A 1 1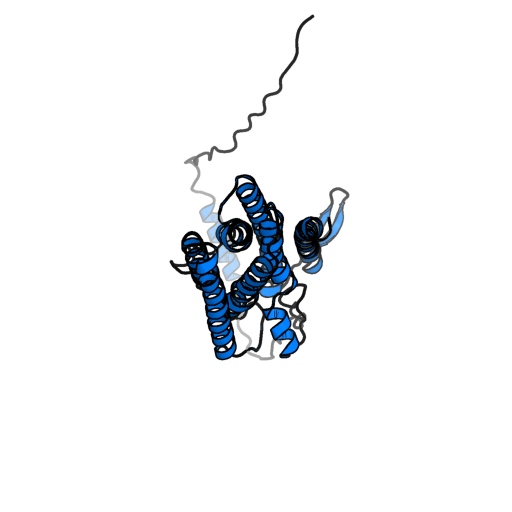15 ? -4.595 -7.281 7.215 1.00 98.81 115 LEU A O 1
ATOM 869 N N . VAL A 1 116 ? -5.725 -8.227 8.915 1.00 98.81 116 VAL A N 1
ATOM 870 C CA . VAL A 1 116 ? -6.203 -9.378 8.134 1.00 98.81 116 VAL A CA 1
ATOM 871 C C . VAL A 1 116 ? -7.147 -8.916 7.024 1.00 98.81 116 VAL A C 1
ATOM 873 O O . VAL A 1 116 ? -6.983 -9.339 5.882 1.00 98.81 116 VAL A O 1
ATOM 876 N N . ALA A 1 117 ? -8.085 -8.010 7.310 1.00 98.56 117 ALA A N 1
ATOM 877 C CA . ALA A 1 117 ? -9.001 -7.487 6.299 1.00 98.56 117 ALA A CA 1
ATOM 878 C C . ALA A 1 117 ? -8.253 -6.776 5.157 1.00 98.56 117 ALA A C 1
ATOM 880 O O . ALA A 1 117 ? -8.508 -7.062 3.988 1.00 98.56 117 ALA A O 1
ATOM 881 N N . PHE A 1 118 ? -7.281 -5.912 5.468 1.00 98.44 118 PHE A N 1
ATOM 882 C CA . PHE A 1 118 ? -6.469 -5.244 4.444 1.00 98.44 118 PHE A CA 1
ATOM 883 C C . PHE A 1 118 ? -5.527 -6.203 3.711 1.00 98.44 118 PHE A C 1
ATOM 885 O O . PHE A 1 118 ? -5.333 -6.051 2.506 1.00 98.44 118 PHE A O 1
ATOM 892 N N . PHE A 1 119 ? -4.977 -7.217 4.382 1.00 98.62 119 PHE A N 1
ATOM 893 C CA . PHE A 1 119 ? -4.177 -8.248 3.721 1.00 98.62 119 PHE A CA 1
ATOM 894 C C . PHE A 1 119 ? -5.014 -9.027 2.701 1.00 98.62 119 PHE A C 1
ATOM 896 O O . PHE A 1 119 ? -4.591 -9.201 1.562 1.00 98.62 119 PHE A O 1
ATOM 903 N N . LEU A 1 120 ? -6.226 -9.437 3.076 1.00 98.62 120 LEU A N 1
ATOM 904 C CA . LEU A 1 120 ? -7.135 -10.153 2.185 1.00 98.62 120 LEU A CA 1
ATOM 905 C C . LEU A 1 120 ? -7.622 -9.273 1.023 1.00 98.62 120 LEU A C 1
ATOM 907 O O . LEU A 1 120 ? -7.669 -9.729 -0.122 1.00 98.62 120 LEU A O 1
ATOM 911 N N . ALA A 1 121 ? -7.953 -8.007 1.284 1.00 97.06 121 ALA A N 1
ATOM 912 C CA . ALA A 1 121 ? -8.413 -7.085 0.248 1.00 97.06 121 ALA A CA 1
ATOM 913 C C . ALA A 1 121 ? -7.287 -6.695 -0.725 1.00 97.06 121 ALA A C 1
ATOM 915 O O . ALA A 1 121 ? -7.461 -6.790 -1.937 1.00 97.06 121 ALA A O 1
ATOM 916 N N . VAL A 1 122 ? -6.126 -6.280 -0.213 1.00 94.75 122 VAL A N 1
ATOM 917 C CA . VAL A 1 122 ? -5.029 -5.732 -1.029 1.00 94.75 122 VAL A CA 1
ATOM 918 C C . VAL A 1 122 ? -4.020 -6.813 -1.402 1.00 94.75 122 VAL A C 1
ATOM 920 O O . VAL A 1 122 ? -3.815 -7.089 -2.580 1.00 94.75 122 VAL A O 1
ATOM 923 N N . GLY A 1 123 ? -3.432 -7.462 -0.396 1.00 95.38 123 GLY A N 1
ATOM 924 C CA . GLY A 1 123 ? -2.340 -8.428 -0.565 1.00 95.38 123 GLY A CA 1
ATOM 925 C C . GLY A 1 123 ? -2.743 -9.749 -1.226 1.00 95.38 123 GLY A C 1
ATOM 926 O O . GLY A 1 123 ? -1.871 -10.501 -1.664 1.00 95.38 123 GLY A O 1
ATOM 927 N N . VAL A 1 124 ? -4.047 -10.025 -1.317 1.00 97.62 124 VAL A N 1
ATOM 928 C CA . VAL A 1 124 ? -4.600 -11.187 -2.023 1.00 97.62 124 VAL A CA 1
ATOM 929 C C . VAL A 1 124 ? -5.504 -10.738 -3.165 1.00 97.62 124 VAL A C 1
ATOM 931 O O . VAL A 1 124 ? -5.214 -11.043 -4.321 1.00 97.62 124 VAL A O 1
ATOM 934 N N . SER A 1 125 ? -6.587 -10.012 -2.873 1.00 97.12 125 SER A N 1
ATOM 935 C CA . SER A 1 125 ? -7.635 -9.807 -3.881 1.00 97.12 125 SER A CA 1
ATOM 936 C C . SER A 1 125 ? -7.242 -8.835 -4.979 1.00 97.12 125 SER A C 1
ATOM 938 O O . SER A 1 125 ? -7.335 -9.185 -6.154 1.00 97.12 125 SER A O 1
ATOM 940 N N . ALA A 1 126 ? -6.770 -7.641 -4.614 1.00 95.50 126 ALA A N 1
ATOM 941 C CA . ALA A 1 126 ? -6.303 -6.655 -5.584 1.00 95.50 126 ALA A CA 1
ATOM 942 C C . ALA A 1 126 ? -5.154 -7.222 -6.428 1.00 95.50 126 ALA A C 1
ATOM 944 O O . ALA A 1 126 ? -5.211 -7.166 -7.649 1.00 95.50 126 ALA A O 1
ATOM 945 N N . HIS A 1 127 ? -4.174 -7.883 -5.806 1.00 96.06 127 HIS A N 1
ATOM 946 C CA . HIS A 1 127 ? -3.067 -8.500 -6.542 1.00 96.06 127 HIS A CA 1
ATOM 947 C C . HIS A 1 127 ? -3.507 -9.604 -7.511 1.00 96.06 127 HIS A C 1
ATOM 949 O O . HIS A 1 127 ? -2.971 -9.701 -8.614 1.00 96.06 127 HIS A O 1
ATOM 955 N N . ALA A 1 128 ? -4.485 -10.430 -7.133 1.00 96.88 128 ALA A N 1
ATOM 956 C CA . ALA A 1 128 ? -5.029 -11.441 -8.030 1.00 96.88 128 ALA A CA 1
ATOM 957 C C . ALA A 1 128 ? -5.782 -10.821 -9.218 1.00 96.88 128 ALA A C 1
ATOM 959 O O . ALA A 1 128 ? -5.631 -11.292 -10.347 1.00 96.88 128 ALA A O 1
ATOM 960 N N . LEU A 1 129 ? -6.544 -9.747 -8.983 1.00 95.50 129 LEU A N 1
ATOM 961 C CA . LEU A 1 129 ? -7.221 -8.988 -10.040 1.00 95.50 129 LEU A CA 1
ATOM 962 C C . LEU A 1 129 ? -6.226 -8.282 -10.970 1.00 95.50 129 LEU A C 1
ATOM 964 O O . LEU A 1 129 ? -6.388 -8.344 -12.187 1.00 95.50 129 LEU A O 1
ATOM 968 N N . ASP A 1 130 ? -5.178 -7.673 -10.422 1.00 92.69 130 ASP A N 1
ATOM 969 C CA . ASP A 1 130 ? -4.095 -7.070 -11.202 1.00 92.69 130 ASP A CA 1
ATOM 970 C C . ASP A 1 130 ? -3.370 -8.123 -12.046 1.00 92.69 130 ASP A C 1
ATOM 972 O O . ASP A 1 130 ? -3.061 -7.889 -13.213 1.00 92.69 130 ASP A O 1
ATOM 976 N N . GLU A 1 131 ? -3.129 -9.318 -11.505 1.00 95.31 131 GLU A N 1
ATOM 977 C CA . GLU A 1 131 ? -2.459 -10.370 -12.266 1.00 95.31 131 GLU A CA 1
ATOM 978 C C . GLU A 1 131 ? -3.340 -10.936 -13.393 1.00 95.31 131 GLU A C 1
ATOM 980 O O . GLU A 1 131 ? -2.832 -11.294 -14.461 1.00 95.31 131 GLU A O 1
ATOM 985 N N . LEU A 1 132 ? -4.668 -10.947 -13.223 1.00 95.12 132 LEU A N 1
ATOM 986 C CA . LEU A 1 132 ? -5.611 -11.274 -14.301 1.00 95.12 132 LEU A CA 1
ATOM 987 C C . LEU A 1 132 ? -5.507 -10.293 -15.487 1.00 95.12 132 LEU A C 1
ATOM 989 O O . LEU A 1 132 ? -5.835 -10.666 -16.617 1.00 95.12 132 LEU A O 1
ATOM 993 N N . ARG A 1 133 ? -5.000 -9.071 -15.271 1.00 89.94 133 ARG A N 1
ATOM 994 C CA . ARG A 1 133 ? -4.831 -8.022 -16.292 1.00 89.94 133 ARG A CA 1
ATOM 995 C C . ARG A 1 133 ? -3.507 -8.155 -17.043 1.00 89.94 133 ARG A C 1
ATOM 997 O O . ARG A 1 133 ? -2.595 -7.346 -16.902 1.00 89.94 133 ARG A O 1
ATOM 1004 N N . GLY A 1 134 ? -3.401 -9.174 -17.889 1.00 88.88 134 GLY A N 1
ATOM 1005 C CA . GLY A 1 134 ? -2.255 -9.306 -18.797 1.00 88.88 134 GLY A CA 1
ATOM 1006 C C . GLY A 1 134 ? -0.961 -9.772 -18.124 1.00 88.88 134 GLY A C 1
ATOM 1007 O O . GLY A 1 134 ? 0.112 -9.599 -18.696 1.00 88.88 134 GLY A O 1
ATOM 1008 N N . ARG A 1 135 ? -1.056 -10.395 -16.941 1.00 93.31 135 ARG A N 1
ATOM 1009 C CA . ARG A 1 135 ? 0.057 -11.082 -16.264 1.00 93.31 135 ARG A CA 1
ATOM 1010 C C . ARG A 1 135 ? 1.286 -10.197 -16.009 1.00 93.31 135 ARG A C 1
ATOM 1012 O O . ARG A 1 135 ? 2.401 -10.582 -16.368 1.00 93.31 135 ARG A O 1
ATOM 1019 N N . PRO A 1 136 ? 1.132 -9.018 -15.377 1.00 92.81 136 PRO A N 1
ATOM 1020 C CA . PRO A 1 136 ? 2.240 -8.108 -15.092 1.00 92.81 136 PRO A CA 1
ATOM 1021 C C . PRO A 1 136 ? 3.365 -8.727 -14.248 1.00 92.81 136 PRO A C 1
ATOM 1023 O O . PRO A 1 136 ? 4.498 -8.242 -14.315 1.00 92.81 136 PRO A O 1
ATOM 1026 N N . LEU A 1 137 ? 3.076 -9.755 -13.445 1.00 93.69 137 LEU A N 1
ATOM 1027 C CA . LEU A 1 137 ? 4.064 -10.504 -12.661 1.00 93.69 137 LEU A CA 1
ATOM 1028 C C . LEU A 1 137 ? 4.536 -11.783 -13.348 1.00 93.69 137 LEU A C 1
ATOM 1030 O O . LEU A 1 137 ? 5.389 -12.493 -12.807 1.00 93.69 137 LEU A O 1
ATOM 1034 N N . GLN A 1 138 ? 4.018 -12.058 -14.545 1.00 93.56 138 GLN A N 1
ATOM 1035 C CA . GLN A 1 138 ? 4.370 -13.214 -15.357 1.00 93.56 138 GLN A CA 1
ATOM 1036 C C . GLN A 1 138 ? 4.183 -14.518 -14.568 1.00 93.56 138 GLN A C 1
ATOM 1038 O O . GLN A 1 138 ? 5.062 -15.382 -14.575 1.00 93.56 138 GLN A O 1
ATOM 1043 N N . THR A 1 139 ? 3.100 -14.632 -13.793 1.00 94.94 139 THR A N 1
ATOM 1044 C CA . THR A 1 139 ? 2.800 -15.859 -13.044 1.00 94.94 139 THR A CA 1
ATOM 1045 C C . THR A 1 139 ? 2.167 -16.912 -13.949 1.00 94.94 139 THR A C 1
ATOM 1047 O O . THR A 1 139 ? 1.481 -16.594 -14.922 1.00 94.94 139 THR A O 1
ATOM 1050 N N . SER A 1 140 ? 2.343 -18.183 -13.591 1.00 94.94 140 SER A N 1
ATOM 1051 C CA . SER A 1 140 ? 1.692 -19.328 -14.238 1.00 94.94 140 SER A CA 1
ATOM 1052 C C . SER A 1 140 ? 0.382 -19.757 -13.557 1.00 94.94 140 SER A C 1
ATOM 1054 O O . SER A 1 140 ? -0.224 -20.753 -13.948 1.00 94.94 140 SER A O 1
ATOM 1056 N N . VAL A 1 141 ? -0.087 -19.010 -12.547 1.00 95.69 141 VAL A N 1
ATOM 1057 C CA . VAL A 1 141 ? -1.305 -19.337 -11.784 1.00 95.69 141 VAL A CA 1
ATOM 1058 C C . VAL A 1 141 ? -2.530 -19.331 -12.711 1.00 95.69 141 VAL A C 1
ATOM 1060 O O . VAL A 1 141 ? -2.790 -18.314 -13.359 1.00 95.69 141 VAL A O 1
ATOM 1063 N N . PRO A 1 142 ? -3.336 -20.4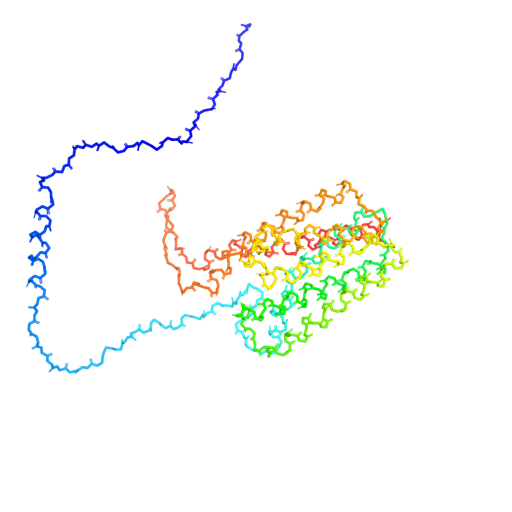04 -12.77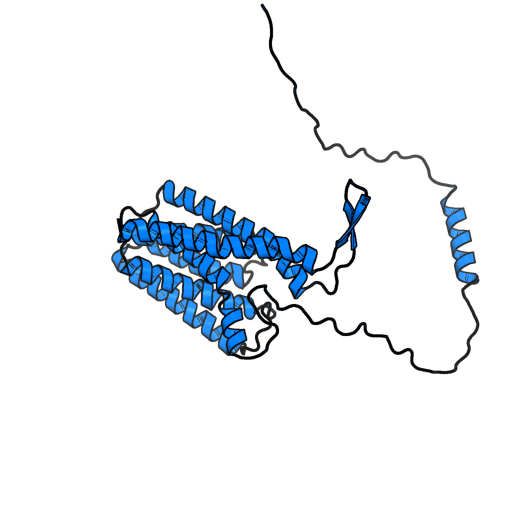7 1.00 96.69 142 PRO A N 1
ATOM 1064 C CA . PRO A 1 142 ? -4.533 -20.427 -13.615 1.00 96.69 142 PRO A CA 1
ATOM 1065 C C . PRO A 1 142 ? -5.493 -19.273 -13.297 1.00 96.69 142 PRO A C 1
ATOM 1067 O O . PRO A 1 142 ? -5.639 -18.876 -12.141 1.00 96.69 142 PRO A O 1
ATOM 1070 N N . ALA A 1 143 ? -6.182 -18.741 -14.312 1.00 96.94 143 ALA A N 1
ATOM 1071 C CA . ALA A 1 143 ? -7.116 -17.621 -14.135 1.00 96.94 143 ALA A CA 1
ATOM 1072 C C . ALA A 1 143 ? -8.232 -17.935 -13.121 1.00 96.94 143 ALA A C 1
ATOM 1074 O O . ALA A 1 143 ? -8.636 -17.066 -12.356 1.00 96.94 143 ALA A O 1
ATOM 1075 N N . THR A 1 144 ? -8.681 -19.192 -13.064 1.00 97.75 144 THR A N 1
ATOM 1076 C CA . THR A 1 144 ? -9.636 -19.678 -12.059 1.00 97.75 144 THR A CA 1
ATOM 1077 C C . THR A 1 144 ? -9.100 -19.538 -10.636 1.00 97.75 144 THR A C 1
ATOM 1079 O O . THR A 1 144 ? -9.833 -19.105 -9.753 1.00 97.75 144 THR A O 1
ATOM 1082 N N . GLY A 1 145 ? -7.817 -19.840 -10.416 1.00 97.75 145 GLY A N 1
ATOM 1083 C CA . GLY A 1 145 ? -7.155 -19.673 -9.123 1.00 97.75 145 GLY A CA 1
ATOM 1084 C C . GLY A 1 145 ? -7.056 -18.207 -8.702 1.00 97.75 145 GLY A C 1
ATOM 1085 O O . GLY A 1 145 ? -7.312 -17.886 -7.545 1.00 97.75 145 GLY A O 1
ATOM 1086 N N . LEU A 1 146 ? -6.759 -17.307 -9.644 1.00 97.62 146 LEU A N 1
ATOM 1087 C CA . LEU A 1 146 ? -6.738 -15.867 -9.371 1.00 97.62 146 LEU A CA 1
ATOM 1088 C C . LEU A 1 146 ? -8.134 -15.317 -9.056 1.00 97.62 146 LEU A C 1
ATOM 1090 O O . LEU A 1 146 ? -8.293 -14.599 -8.075 1.00 97.62 146 LEU A O 1
ATOM 1094 N N . TRP A 1 147 ? -9.161 -15.695 -9.823 1.00 97.69 147 TRP A N 1
ATOM 1095 C CA . TRP A 1 147 ? -10.542 -15.312 -9.513 1.00 97.69 147 TRP A CA 1
ATOM 1096 C C . TRP A 1 147 ? -10.997 -15.848 -8.155 1.00 97.69 147 TRP A C 1
ATOM 1098 O O . TRP A 1 147 ? -11.600 -15.106 -7.382 1.00 97.69 147 TRP A O 1
ATOM 1108 N N . ALA A 1 148 ? -10.675 -17.104 -7.833 1.00 98.12 148 ALA A N 1
ATOM 1109 C CA . ALA A 1 148 ? -10.979 -17.679 -6.528 1.00 98.12 148 ALA A CA 1
ATOM 1110 C C . ALA A 1 148 ? -10.296 -16.892 -5.399 1.00 98.12 148 ALA A C 1
ATOM 1112 O O . ALA A 1 148 ? -10.964 -16.515 -4.439 1.00 98.12 148 ALA A O 1
ATOM 1113 N N . ALA A 1 149 ? -9.004 -16.577 -5.534 1.00 97.81 149 ALA A N 1
ATOM 1114 C CA . ALA A 1 149 ? -8.278 -15.760 -4.563 1.00 97.81 149 ALA A CA 1
ATOM 1115 C C . ALA A 1 149 ? -8.895 -14.358 -4.412 1.00 97.81 149 ALA A C 1
ATOM 1117 O O . ALA A 1 149 ? -9.094 -13.901 -3.286 1.00 97.81 149 ALA A O 1
ATOM 1118 N N . ALA A 1 150 ? -9.261 -13.714 -5.525 1.00 97.12 150 ALA A N 1
ATOM 1119 C CA . ALA A 1 150 ? -9.910 -12.408 -5.533 1.00 97.12 150 ALA A CA 1
ATOM 1120 C C . ALA A 1 150 ? -11.262 -12.404 -4.814 1.00 97.12 150 ALA A C 1
ATOM 1122 O O . ALA A 1 150 ? -11.533 -11.526 -3.998 1.00 97.12 150 ALA A O 1
ATOM 1123 N N . ILE A 1 151 ? -12.108 -13.396 -5.088 1.00 97.62 151 ILE A N 1
ATOM 1124 C CA . ILE A 1 151 ? -13.442 -13.486 -4.490 1.00 97.62 151 ILE A CA 1
ATOM 1125 C C . ILE A 1 151 ? -13.338 -13.857 -3.009 1.00 97.62 151 ILE A C 1
ATOM 1127 O O . ILE A 1 151 ? -13.934 -13.185 -2.170 1.00 97.62 151 ILE A O 1
ATOM 1131 N N . ILE A 1 152 ? -12.566 -14.896 -2.673 1.00 98.38 152 ILE A N 1
ATOM 1132 C CA . ILE A 1 152 ? -12.426 -15.378 -1.291 1.00 98.38 152 ILE A CA 1
ATOM 1133 C C . ILE A 1 152 ? -11.795 -14.299 -0.409 1.00 98.38 152 ILE A C 1
ATOM 1135 O O . ILE A 1 152 ? -12.294 -14.040 0.687 1.00 98.38 152 ILE A O 1
ATOM 1139 N N . GLY A 1 153 ? -10.731 -13.644 -0.882 1.00 98.25 153 GLY A N 1
ATOM 1140 C CA . GLY A 1 153 ? -10.089 -12.563 -0.143 1.00 98.25 153 GLY A CA 1
ATOM 1141 C C . GLY A 1 153 ? -11.041 -11.386 0.084 1.00 98.25 153 GLY A C 1
ATOM 1142 O O . GLY A 1 153 ? -11.176 -10.916 1.215 1.00 98.25 153 GLY A O 1
ATOM 1143 N N . LEU A 1 154 ? -11.774 -10.954 -0.945 1.00 97.62 154 LEU A N 1
ATOM 1144 C CA . LEU A 1 154 ? -12.677 -9.814 -0.820 1.00 97.62 154 LEU A CA 1
ATOM 1145 C C . LEU A 1 154 ? -13.853 -10.126 0.109 1.00 97.62 154 LEU A C 1
ATOM 1147 O O . LEU A 1 154 ? -14.170 -9.318 0.982 1.00 97.62 154 LEU A O 1
ATOM 1151 N N . VAL A 1 155 ? -14.465 -11.305 -0.028 1.00 98.44 155 VAL A N 1
ATOM 1152 C CA . VAL A 1 155 ? -15.539 -11.761 0.868 1.00 98.44 155 VAL A CA 1
ATOM 1153 C C . VAL A 1 155 ? -15.042 -11.830 2.310 1.00 98.44 155 VAL A C 1
ATOM 1155 O O . VAL A 1 155 ? -15.723 -11.331 3.204 1.00 98.44 155 VAL A O 1
ATOM 1158 N N . GLY A 1 156 ? -13.847 -12.378 2.548 1.00 98.50 156 GLY A N 1
ATOM 1159 C CA . GLY A 1 156 ? -13.252 -12.439 3.884 1.00 98.50 156 GLY A CA 1
ATOM 1160 C C . GLY A 1 156 ? -12.998 -11.055 4.491 1.00 98.50 156 GLY A C 1
ATOM 1161 O O . GLY A 1 156 ? -13.344 -10.816 5.648 1.00 98.50 156 GLY A O 1
ATOM 1162 N N . ALA A 1 157 ? -12.462 -10.117 3.706 1.00 98.38 157 ALA A N 1
ATOM 1163 C CA . ALA A 1 157 ? -12.242 -8.740 4.147 1.00 98.38 157 ALA A CA 1
ATOM 1164 C C . ALA A 1 157 ? -13.557 -8.023 4.496 1.00 98.38 157 ALA A C 1
ATOM 1166 O O . ALA A 1 157 ? -13.665 -7.384 5.544 1.00 98.38 157 ALA A O 1
ATOM 1167 N N . VAL A 1 158 ? -14.575 -8.163 3.643 1.00 98.12 158 VAL A N 1
ATOM 1168 C CA . VAL A 1 158 ? -15.903 -7.571 3.856 1.00 98.12 158 VAL A CA 1
ATOM 1169 C C . VAL A 1 158 ? -16.589 -8.186 5.075 1.00 98.12 158 VAL A C 1
ATOM 1171 O O . VAL A 1 158 ? -17.142 -7.448 5.889 1.00 98.12 158 VAL A O 1
ATOM 1174 N N . ALA A 1 159 ? -16.509 -9.506 5.254 1.00 98.06 159 ALA A N 1
ATOM 1175 C CA . ALA A 1 159 ? -17.065 -10.197 6.415 1.00 98.06 159 ALA A CA 1
ATOM 1176 C C . ALA A 1 159 ? -16.439 -9.707 7.732 1.00 98.06 159 ALA A C 1
ATOM 1178 O O . ALA A 1 159 ? -17.169 -9.435 8.685 1.00 98.06 159 ALA A O 1
ATOM 1179 N N . LEU A 1 160 ? -15.114 -9.517 7.772 1.00 97.56 160 LEU A N 1
ATOM 1180 C CA . LEU A 1 160 ? -14.429 -8.915 8.923 1.00 97.56 160 LEU A CA 1
ATOM 1181 C C . LEU A 1 160 ? -14.899 -7.478 9.183 1.00 97.56 160 LEU A C 1
ATOM 1183 O O . LEU A 1 160 ? -15.152 -7.113 10.332 1.00 97.56 160 LEU A O 1
ATOM 1187 N N . GLY A 1 161 ? -15.074 -6.680 8.125 1.00 96.31 161 GLY A N 1
ATOM 1188 C CA . GLY A 1 161 ? -15.649 -5.340 8.227 1.00 96.31 161 GLY A CA 1
ATOM 1189 C C . GLY A 1 161 ? -17.047 -5.359 8.852 1.00 96.31 161 GLY A C 1
ATOM 1190 O O . GLY A 1 161 ? -17.295 -4.650 9.825 1.00 96.31 161 GLY A O 1
ATOM 1191 N N . PHE A 1 162 ? -17.948 -6.206 8.348 1.00 97.12 162 PHE A N 1
ATOM 1192 C CA . PHE A 1 162 ? -19.308 -6.336 8.881 1.00 97.12 162 PHE A CA 1
ATOM 1193 C C . PHE A 1 162 ? -19.338 -6.853 10.320 1.00 97.12 162 PHE A C 1
ATOM 1195 O O . PHE A 1 162 ? -20.114 -6.338 11.124 1.00 97.12 162 PHE A O 1
ATOM 1202 N N . ALA A 1 163 ? -18.471 -7.803 10.683 1.00 96.00 163 ALA A N 1
ATOM 1203 C CA . ALA A 1 163 ? -18.338 -8.247 12.070 1.00 96.00 163 ALA A CA 1
ATOM 1204 C C . ALA A 1 163 ? -17.985 -7.070 13.002 1.00 96.00 163 ALA A C 1
ATOM 1206 O O . ALA A 1 163 ? -18.559 -6.939 14.087 1.00 96.00 163 ALA A O 1
ATOM 1207 N N . GLY A 1 164 ? -17.120 -6.158 12.541 1.00 94.44 164 GLY A N 1
ATOM 1208 C CA . GLY A 1 164 ? -16.751 -4.935 13.256 1.00 94.44 164 GLY A CA 1
ATOM 1209 C C . GLY A 1 164 ? -17.885 -3.915 13.424 1.00 94.44 164 GLY A C 1
ATOM 1210 O O . GLY A 1 164 ? -17.860 -3.148 14.386 1.00 94.44 164 GLY A O 1
ATOM 1211 N N . VAL A 1 165 ? -18.914 -3.916 12.563 1.00 95.88 165 VAL A N 1
ATOM 1212 C CA . VAL A 1 165 ? -20.051 -2.969 12.650 1.00 95.88 165 VAL A CA 1
ATOM 1213 C C . VAL A 1 165 ? -20.781 -3.096 13.987 1.00 95.88 165 VAL A C 1
ATOM 1215 O O . VAL A 1 165 ? -21.213 -2.093 14.546 1.00 95.88 165 VAL A O 1
ATOM 1218 N N . SER A 1 166 ? -20.868 -4.307 14.542 1.00 90.81 166 SER A N 1
ATOM 1219 C CA . SER A 1 166 ? -21.487 -4.535 15.854 1.00 90.81 166 SER A CA 1
ATOM 1220 C C . SER A 1 166 ? -20.781 -3.785 16.996 1.00 90.81 166 SER A C 1
ATOM 1222 O O . SER A 1 166 ? -21.439 -3.310 17.917 1.00 90.81 166 SER A O 1
ATOM 1224 N N . ALA A 1 167 ? -19.455 -3.633 16.915 1.00 90.06 167 ALA A N 1
ATOM 1225 C CA . ALA A 1 167 ? -18.624 -3.022 17.952 1.00 90.06 167 ALA A CA 1
ATOM 1226 C C . ALA A 1 167 ? -18.323 -1.531 17.710 1.00 90.06 167 ALA A C 1
ATOM 1228 O O . ALA A 1 167 ? -17.984 -0.811 18.650 1.00 90.06 167 ALA A O 1
ATOM 1229 N N . LEU A 1 168 ? -18.400 -1.075 16.456 1.00 91.81 168 LEU A N 1
ATOM 1230 C CA . LEU A 1 168 ? -18.056 0.289 16.028 1.00 91.81 168 LEU A CA 1
ATOM 1231 C C . LEU A 1 168 ? -19.255 1.117 15.554 1.00 91.81 168 LEU A C 1
ATOM 1233 O O . LEU A 1 168 ? -19.132 2.322 15.336 1.00 91.81 168 LEU A O 1
ATOM 1237 N N . GLY A 1 169 ? -20.410 0.479 15.394 1.00 93.44 169 GLY A N 1
ATOM 1238 C CA . GLY A 1 169 ? -21.612 1.084 14.849 1.00 93.44 169 GLY A CA 1
ATOM 1239 C C . GLY A 1 169 ? -21.587 1.230 13.326 1.00 93.44 169 GLY A C 1
ATOM 1240 O O . GLY A 1 169 ? -20.621 0.912 12.627 1.00 93.44 169 GLY A O 1
ATOM 1241 N N . VAL A 1 170 ? -22.692 1.760 12.800 1.00 96.00 170 VAL A N 1
ATOM 1242 C CA . VAL A 1 170 ? -22.943 1.908 11.354 1.00 96.00 170 VAL A CA 1
ATOM 1243 C C . VAL A 1 170 ? -21.951 2.832 10.640 1.00 96.00 170 VAL A C 1
ATOM 1245 O O . VAL A 1 170 ? -21.841 2.779 9.418 1.00 96.00 170 VAL A O 1
ATOM 1248 N N . GLY A 1 171 ? -21.182 3.636 11.382 1.00 95.56 171 GLY A N 1
ATOM 1249 C CA . GLY A 1 171 ? -20.143 4.509 10.833 1.00 95.56 171 GLY A CA 1
ATOM 1250 C C . GLY A 1 171 ? -18.997 3.768 10.132 1.00 95.56 171 GLY A C 1
ATOM 1251 O O . GLY A 1 171 ? -18.265 4.388 9.368 1.00 95.56 171 GLY A O 1
ATOM 1252 N N . LEU A 1 172 ? -18.861 2.451 10.329 1.00 96.00 172 LEU A N 1
ATOM 1253 C CA . LEU A 1 172 ? -17.899 1.621 9.596 1.00 96.00 172 LEU A CA 1
ATOM 1254 C C . LEU A 1 172 ? -18.369 1.276 8.167 1.00 96.00 172 LEU A C 1
ATOM 1256 O O . LEU A 1 172 ? -17.540 1.024 7.292 1.00 96.00 172 LEU A O 1
ATOM 1260 N N . LEU A 1 173 ? -19.682 1.301 7.896 1.00 97.50 173 LEU A N 1
ATOM 1261 C CA . LEU A 1 173 ? -20.249 0.912 6.596 1.00 97.50 173 LEU A CA 1
ATOM 1262 C C . LEU A 1 173 ? -19.705 1.737 5.412 1.00 97.50 173 LEU A C 1
ATOM 1264 O O . LEU A 1 173 ? -19.371 1.126 4.394 1.00 97.50 173 LEU A O 1
ATOM 1268 N N . PRO A 1 174 ? -19.534 3.073 5.507 1.00 97.31 174 PRO A N 1
ATOM 1269 C CA . PRO A 1 174 ? -18.902 3.857 4.447 1.00 97.31 174 PRO A CA 1
ATOM 1270 C C . PRO A 1 174 ? -17.475 3.404 4.114 1.00 97.31 174 PRO A C 1
ATOM 1272 O O . PRO A 1 174 ? -17.106 3.402 2.943 1.00 97.31 174 PRO A O 1
ATOM 1275 N N . PHE A 1 175 ? -16.682 2.975 5.103 1.00 97.69 175 PHE A N 1
ATOM 1276 C CA . PHE A 1 175 ? -15.328 2.463 4.862 1.00 97.69 175 PHE A CA 1
ATOM 1277 C C . PHE A 1 175 ? -15.358 1.118 4.139 1.00 97.69 175 PHE A C 1
ATOM 1279 O O . PHE A 1 175 ? -14.595 0.918 3.199 1.00 97.69 175 PHE A O 1
ATOM 1286 N N . ILE A 1 176 ? -16.267 0.218 4.523 1.00 97.25 176 ILE A N 1
ATOM 1287 C CA . ILE A 1 176 ? -16.451 -1.070 3.837 1.00 97.25 176 ILE A CA 1
ATOM 1288 C C . ILE A 1 176 ? -16.851 -0.827 2.378 1.00 97.25 176 ILE A C 1
ATOM 1290 O O . ILE A 1 176 ? -16.229 -1.375 1.468 1.00 97.25 176 ILE A O 1
ATOM 1294 N N . ALA A 1 177 ? -17.842 0.039 2.148 1.00 96.56 177 ALA A N 1
ATOM 1295 C CA . ALA A 1 177 ? -18.304 0.385 0.808 1.00 96.56 177 ALA A CA 1
ATOM 1296 C C . ALA A 1 177 ? -17.190 1.022 -0.039 1.00 96.56 177 ALA A C 1
ATOM 1298 O O . ALA A 1 177 ? -16.981 0.613 -1.181 1.00 96.56 177 ALA A O 1
ATOM 1299 N N . ALA A 1 178 ? -16.436 1.972 0.526 1.00 95.38 178 ALA A N 1
ATOM 1300 C CA . ALA A 1 178 ? -15.298 2.595 -0.145 1.00 95.38 178 ALA A CA 1
ATOM 1301 C C . ALA A 1 178 ? -14.185 1.582 -0.455 1.00 95.38 178 ALA A C 1
ATOM 1303 O O . ALA A 1 178 ? -13.645 1.596 -1.556 1.00 95.38 178 ALA A O 1
ATOM 1304 N N . GLY A 1 179 ? -13.882 0.663 0.465 1.00 94.81 179 GLY A N 1
ATOM 1305 C CA . GLY A 1 179 ? -12.895 -0.396 0.253 1.00 94.81 179 GLY A CA 1
ATOM 1306 C C . GLY A 1 179 ? -13.274 -1.326 -0.901 1.00 94.81 179 GLY A C 1
ATOM 1307 O O . GLY A 1 179 ? -12.457 -1.570 -1.788 1.00 94.81 179 GLY A O 1
ATOM 1308 N N . VAL A 1 180 ? -14.531 -1.784 -0.944 1.00 93.88 180 VAL A N 1
ATOM 1309 C CA . VAL A 1 180 ? -15.057 -2.592 -2.061 1.00 93.88 180 VAL A CA 1
ATOM 1310 C C . VAL A 1 180 ? -14.987 -1.813 -3.374 1.00 93.88 180 VAL A C 1
ATOM 1312 O O . VAL A 1 180 ? -14.517 -2.345 -4.382 1.00 93.88 180 VAL A O 1
ATOM 1315 N N . LEU A 1 181 ? -15.403 -0.541 -3.357 1.00 91.12 181 LEU A N 1
ATOM 1316 C CA . LEU A 1 181 ? -15.315 0.333 -4.522 1.00 91.12 181 LEU A CA 1
ATOM 1317 C C . LEU A 1 181 ? -13.871 0.458 -5.007 1.00 91.12 181 LEU A C 1
ATOM 1319 O O . LEU A 1 181 ? -13.646 0.309 -6.199 1.00 91.12 181 LEU A O 1
ATOM 1323 N N . PHE A 1 182 ? -12.895 0.692 -4.130 1.00 90.88 182 PHE A N 1
ATOM 1324 C CA . PHE A 1 182 ? -11.496 0.829 -4.532 1.00 90.88 182 PHE A CA 1
ATOM 1325 C C . PHE A 1 182 ? -10.920 -0.459 -5.118 1.00 90.88 182 PHE A C 1
ATOM 1327 O O . PHE A 1 182 ? -10.256 -0.396 -6.153 1.00 90.88 182 PHE A O 1
ATOM 1334 N N . VAL A 1 183 ? -11.221 -1.623 -4.529 1.00 87.31 183 VAL A N 1
ATOM 1335 C CA . VAL A 1 183 ? -10.793 -2.916 -5.088 1.00 87.31 183 VAL A CA 1
ATOM 1336 C C . VAL A 1 183 ? -11.321 -3.078 -6.515 1.00 87.31 183 VAL A C 1
ATOM 1338 O O . VAL A 1 183 ? -10.546 -3.383 -7.416 1.00 87.31 183 VAL A O 1
ATOM 1341 N N . PHE A 1 184 ? -12.601 -2.822 -6.776 1.00 82.75 184 PHE A N 1
ATOM 1342 C CA . PHE A 1 184 ? -13.128 -2.999 -8.130 1.00 82.75 184 PHE A CA 1
ATOM 1343 C C . PHE A 1 184 ? -12.772 -1.854 -9.079 1.00 82.75 184 PHE A C 1
ATOM 1345 O O . PHE A 1 184 ? -12.294 -2.102 -10.181 1.00 82.75 184 PHE A O 1
ATOM 1352 N N . ALA A 1 185 ? -12.974 -0.603 -8.677 1.00 78.81 185 ALA A N 1
ATOM 1353 C CA . ALA A 1 185 ? -12.767 0.558 -9.535 1.00 78.81 185 ALA A CA 1
ATOM 1354 C C . ALA A 1 185 ? -11.317 0.681 -10.002 1.00 78.81 185 ALA A C 1
ATOM 1356 O O . ALA A 1 185 ? -11.085 0.943 -11.183 1.00 78.81 185 ALA A O 1
ATOM 1357 N N . TYR A 1 186 ? -10.357 0.440 -9.105 1.00 76.88 186 TYR A N 1
ATOM 1358 C CA . TYR A 1 186 ? -8.944 0.526 -9.447 1.00 76.88 186 TYR A CA 1
ATOM 1359 C C . TYR A 1 186 ? -8.499 -0.663 -10.306 1.00 76.88 186 TYR A C 1
ATOM 1361 O O . TYR A 1 186 ? -7.937 -0.465 -11.385 1.00 76.88 186 TYR A O 1
ATOM 1369 N N . ASN A 1 187 ? -8.785 -1.893 -9.856 1.00 77.44 187 ASN A N 1
ATOM 1370 C CA . ASN A 1 187 ? -8.252 -3.106 -10.484 1.00 77.44 187 ASN A CA 1
ATOM 1371 C C . ASN A 1 187 ? -9.037 -3.534 -11.729 1.00 77.44 187 ASN A C 1
ATOM 1373 O O . ASN A 1 187 ? -8.472 -4.215 -12.580 1.00 77.44 187 ASN A O 1
ATOM 1377 N N . LEU A 1 188 ? -10.299 -3.119 -11.896 1.00 77.00 188 LEU A N 1
ATOM 1378 C CA . LEU A 1 188 ? -11.101 -3.368 -13.107 1.00 77.00 188 LEU A CA 1
ATOM 1379 C C . LEU A 1 188 ? -11.237 -2.141 -14.022 1.00 77.00 188 LEU A C 1
ATOM 1381 O O . LEU A 1 188 ? -11.878 -2.257 -15.061 1.00 77.00 188 LEU A O 1
ATOM 1385 N N . GLU A 1 189 ? -10.613 -0.997 -13.689 1.00 75.50 189 GLU A N 1
ATOM 1386 C CA . GLU A 1 189 ? -10.681 0.240 -14.495 1.00 75.50 189 GLU A CA 1
ATOM 1387 C C . GLU A 1 189 ? -12.133 0.614 -14.824 1.00 75.50 189 GLU A C 1
ATOM 1389 O O . GLU A 1 189 ? -12.472 1.034 -15.936 1.00 75.50 189 GLU A O 1
ATOM 1394 N N . LEU A 1 190 ? -13.016 0.459 -13.834 1.00 67.12 190 LEU A N 1
ATOM 1395 C CA . LEU A 1 190 ? -14.413 0.847 -13.983 1.00 67.12 190 LEU A CA 1
ATOM 1396 C C . LEU A 1 190 ? -14.494 2.319 -14.420 1.00 67.12 190 LEU A C 1
ATOM 1398 O O . LEU A 1 190 ? -13.627 3.135 -14.095 1.00 67.12 190 LEU A O 1
ATOM 1402 N N . LEU A 1 191 ? -15.547 2.660 -15.167 1.00 71.88 191 LEU A N 1
ATOM 1403 C CA . LEU A 1 191 ? -15.724 3.984 -15.784 1.00 71.88 191 LEU A CA 1
ATOM 1404 C C . LEU A 1 191 ? -14.648 4.330 -16.833 1.00 71.88 191 LEU A C 1
ATOM 1406 O O . LEU A 1 191 ? -14.292 5.498 -16.990 1.00 71.88 191 LEU A O 1
ATOM 1410 N N . GLY A 1 192 ? -14.119 3.328 -17.544 1.00 65.88 192 GLY A N 1
ATOM 1411 C CA . GLY A 1 192 ? -13.138 3.528 -18.616 1.00 65.88 192 GLY A CA 1
ATOM 1412 C C . GLY A 1 192 ? -11.773 3.994 -18.106 1.00 65.88 192 GLY A C 1
ATOM 1413 O O . GLY A 1 192 ? -11.124 4.811 -18.751 1.00 65.88 192 GLY A O 1
ATOM 1414 N N . GLY A 1 193 ? -11.372 3.546 -16.913 1.00 72.56 193 GLY A N 1
ATOM 1415 C CA . GLY A 1 193 ? -10.077 3.875 -16.312 1.00 72.56 193 GLY A CA 1
ATOM 1416 C C . GLY A 1 193 ? -9.995 5.244 -15.634 1.00 72.56 193 GLY A C 1
ATOM 1417 O O . GLY A 1 193 ? -8.939 5.606 -15.130 1.00 72.56 193 GLY A O 1
ATOM 1418 N N . ARG A 1 194 ? -11.094 6.005 -15.535 1.00 71.25 194 ARG A N 1
ATOM 1419 C CA . ARG A 1 194 ? -11.097 7.333 -14.876 1.00 71.25 194 ARG A CA 1
ATOM 1420 C C . ARG A 1 194 ? -10.735 7.286 -13.387 1.00 71.25 194 ARG A C 1
ATOM 1422 O O . ARG A 1 194 ? -10.293 8.293 -12.837 1.00 71.25 194 ARG A O 1
ATOM 1429 N N . LEU A 1 195 ? -10.936 6.130 -12.749 1.00 74.94 195 LEU A N 1
ATOM 1430 C CA . LEU A 1 195 ? -10.561 5.843 -11.359 1.00 74.94 195 LEU A CA 1
ATOM 1431 C C . LEU A 1 195 ? -9.236 5.064 -11.242 1.00 74.94 195 LEU A C 1
ATOM 1433 O O . LEU A 1 195 ? -8.918 4.523 -10.184 1.00 74.94 195 LEU A O 1
ATOM 1437 N N . HIS A 1 196 ? -8.456 5.010 -12.322 1.00 76.94 196 HIS A N 1
ATOM 1438 C CA . HIS A 1 196 ? -7.148 4.372 -12.385 1.00 76.94 196 HIS A CA 1
ATOM 1439 C C . HIS A 1 196 ? -6.065 5.443 -12.584 1.00 76.94 196 HIS A C 1
ATOM 1441 O O . HIS A 1 196 ? -6.227 6.370 -13.373 1.00 76.94 196 HIS A O 1
ATOM 1447 N N . GLY A 1 197 ? -4.968 5.356 -11.831 1.00 84.00 197 GLY A N 1
ATOM 1448 C CA . GLY A 1 197 ? -3.868 6.325 -11.891 1.00 84.00 197 GLY A CA 1
ATOM 1449 C C . GLY A 1 197 ? -3.237 6.617 -10.533 1.00 84.00 197 GLY A C 1
ATOM 1450 O O . GLY A 1 197 ? -3.665 6.083 -9.508 1.00 84.00 197 GLY A O 1
ATOM 1451 N N . ASP A 1 198 ? -2.212 7.466 -10.528 1.00 89.38 198 ASP A N 1
ATOM 1452 C CA . ASP A 1 198 ? -1.371 7.709 -9.348 1.00 89.38 198 ASP A CA 1
ATOM 1453 C C . ASP A 1 198 ? -2.139 8.381 -8.203 1.00 89.38 198 ASP A C 1
ATOM 1455 O O . ASP A 1 198 ? -1.957 8.014 -7.043 1.00 89.38 198 ASP A O 1
ATOM 1459 N N . PHE A 1 199 ? -3.066 9.289 -8.529 1.00 91.75 199 PHE A N 1
ATOM 1460 C CA . PHE A 1 199 ? -3.970 9.901 -7.551 1.00 91.75 199 PHE A CA 1
ATOM 1461 C C . PHE A 1 199 ? -4.826 8.845 -6.841 1.00 91.75 199 PHE A C 1
ATOM 1463 O O . PHE A 1 199 ? -4.829 8.753 -5.614 1.00 91.75 199 PHE A O 1
ATOM 1470 N N . TRP A 1 200 ? -5.534 8.012 -7.611 1.00 92.00 200 TRP A N 1
ATOM 1471 C CA . TRP A 1 200 ? -6.433 7.000 -7.057 1.00 92.00 200 TRP A CA 1
ATOM 1472 C C . TRP A 1 200 ? -5.673 5.905 -6.321 1.00 92.00 200 TRP A C 1
ATOM 1474 O O . TRP A 1 200 ? -6.148 5.438 -5.290 1.00 92.00 200 TRP A O 1
ATOM 1484 N N . PHE A 1 201 ? -4.475 5.549 -6.791 1.00 93.44 201 PHE A N 1
ATOM 1485 C CA . PHE A 1 201 ? -3.566 4.649 -6.087 1.00 93.44 201 PHE A CA 1
ATOM 1486 C C . PHE A 1 201 ? -3.205 5.207 -4.706 1.00 93.44 201 PHE A C 1
ATOM 1488 O O . PHE A 1 201 ? -3.408 4.544 -3.693 1.00 93.44 201 PHE A O 1
ATOM 1495 N N . ALA A 1 202 ? -2.729 6.450 -4.652 1.00 96.25 202 ALA A N 1
ATOM 1496 C CA . ALA A 1 202 ? -2.323 7.088 -3.407 1.00 96.25 202 ALA A CA 1
ATOM 1497 C C . ALA A 1 202 ? -3.499 7.302 -2.439 1.00 96.25 202 ALA A C 1
ATOM 1499 O O . ALA A 1 202 ? -3.349 7.148 -1.224 1.00 96.25 202 ALA A O 1
ATOM 1500 N N . LEU A 1 203 ? -4.690 7.604 -2.962 1.00 96.25 203 LEU A N 1
ATOM 1501 C CA . LEU A 1 203 ? -5.900 7.757 -2.159 1.00 96.25 203 LEU A CA 1
ATOM 1502 C C . LEU A 1 203 ? -6.372 6.421 -1.568 1.00 96.25 203 LEU A C 1
ATOM 1504 O O . LEU A 1 203 ? -6.590 6.328 -0.360 1.00 96.25 203 LEU A O 1
ATOM 1508 N N . SER A 1 204 ? -6.515 5.395 -2.409 1.00 94.50 204 SER A N 1
ATOM 1509 C CA . SER A 1 204 ? -7.088 4.098 -2.023 1.00 94.50 204 SER A CA 1
ATOM 1510 C C . SER A 1 204 ? -6.129 3.210 -1.236 1.00 94.50 204 SER A C 1
ATOM 1512 O O . SER A 1 204 ? -6.557 2.517 -0.315 1.00 94.50 204 SER A O 1
ATOM 1514 N N . TRP A 1 205 ? -4.837 3.246 -1.558 1.00 94.44 205 TRP A N 1
ATOM 1515 C CA . TRP A 1 205 ? -3.839 2.373 -0.944 1.00 94.44 205 TRP A CA 1
ATOM 1516 C C . TRP A 1 205 ? -2.903 3.101 0.023 1.00 94.44 205 TRP A C 1
ATOM 1518 O O . TRP A 1 205 ? -2.254 2.446 0.829 1.00 94.44 205 TRP A O 1
ATOM 1528 N N . GLY A 1 206 ? -2.868 4.436 0.010 1.00 97.31 206 GLY A N 1
ATOM 1529 C CA . GLY A 1 206 ? -2.126 5.249 0.980 1.00 97.31 206 GLY A CA 1
ATOM 1530 C C . GLY A 1 206 ? -3.014 5.813 2.088 1.00 97.31 206 GLY A C 1
ATOM 1531 O O . GLY A 1 206 ? -2.943 5.386 3.239 1.00 97.31 206 GLY A O 1
ATOM 1532 N N . ALA A 1 207 ? -3.865 6.783 1.749 1.00 98.56 207 ALA A N 1
ATOM 1533 C CA . ALA A 1 207 ? -4.677 7.515 2.729 1.00 98.56 207 ALA A CA 1
ATOM 1534 C C . ALA A 1 207 ? -5.769 6.660 3.388 1.00 98.56 207 ALA A C 1
ATOM 1536 O O . ALA A 1 207 ? -5.949 6.692 4.608 1.00 98.56 207 ALA A O 1
ATOM 1537 N N . PHE A 1 208 ? -6.521 5.911 2.582 1.00 98.50 208 PHE A N 1
ATOM 1538 C CA . PHE A 1 208 ? -7.686 5.162 3.045 1.00 98.50 208 PHE A CA 1
ATOM 1539 C C . PHE A 1 208 ? -7.372 4.124 4.145 1.00 98.50 208 PHE A C 1
ATOM 1541 O O . PHE A 1 208 ? -8.108 4.107 5.139 1.00 98.50 208 PHE A O 1
ATOM 1548 N N . PRO A 1 209 ? -6.290 3.316 4.070 1.00 98.62 209 PRO A N 1
ATOM 1549 C CA . PRO A 1 209 ? -5.926 2.407 5.156 1.00 98.62 209 PRO A CA 1
ATOM 1550 C C . PRO A 1 209 ? -5.656 3.112 6.489 1.00 98.62 209 PRO A C 1
ATOM 1552 O O . PRO A 1 209 ? -6.088 2.616 7.529 1.00 98.62 209 PRO A O 1
ATOM 1555 N N . VAL A 1 210 ? -5.019 4.293 6.471 1.00 98.88 210 VAL A N 1
ATOM 1556 C CA . VAL A 1 210 ? -4.760 5.084 7.690 1.00 98.88 210 VAL A CA 1
ATOM 1557 C C . VAL A 1 210 ? -6.071 5.503 8.351 1.00 98.88 210 VAL A C 1
ATOM 1559 O O . VAL A 1 210 ? -6.268 5.267 9.544 1.00 98.88 210 VAL A O 1
ATOM 1562 N N . LEU A 1 211 ? -6.986 6.101 7.580 1.00 98.81 211 LEU A N 1
ATOM 1563 C CA . LEU A 1 211 ? -8.273 6.565 8.110 1.00 98.81 211 LEU A CA 1
ATOM 1564 C C . LEU A 1 211 ? -9.128 5.400 8.608 1.00 98.81 211 LEU A C 1
ATOM 1566 O O . LEU A 1 211 ? -9.712 5.489 9.686 1.00 98.81 211 LEU A O 1
ATOM 1570 N N . THR A 1 212 ? -9.160 4.300 7.852 1.00 98.69 212 THR A N 1
ATOM 1571 C CA . THR A 1 212 ? -9.922 3.101 8.220 1.00 98.69 212 THR A CA 1
ATOM 1572 C C . THR A 1 212 ? -9.406 2.509 9.523 1.00 98.69 212 THR A C 1
ATOM 1574 O O . THR A 1 212 ? -10.200 2.203 10.406 1.00 98.69 212 THR A O 1
ATOM 1577 N N . ALA A 1 213 ? -8.087 2.387 9.684 1.00 98.69 213 ALA A N 1
ATOM 1578 C CA . ALA A 1 213 ? -7.494 1.814 10.887 1.00 98.69 213 ALA A CA 1
ATOM 1579 C C . ALA A 1 213 ? -7.657 2.718 12.116 1.00 98.69 213 ALA A C 1
ATOM 1581 O O . ALA A 1 213 ? -7.964 2.229 13.203 1.00 98.69 213 ALA A O 1
ATOM 1582 N N . TYR A 1 214 ? -7.523 4.038 11.952 1.00 98.75 214 TYR A N 1
ATOM 1583 C CA . TYR A 1 214 ? -7.798 4.985 13.035 1.00 98.75 214 TYR A CA 1
ATOM 1584 C C . TYR A 1 214 ? -9.271 4.935 13.467 1.00 98.75 214 TYR A C 1
ATOM 1586 O O . TYR A 1 214 ? -9.580 4.895 14.663 1.00 98.75 214 TYR A O 1
ATOM 1594 N N . PHE A 1 215 ? -10.189 4.888 12.497 1.00 98.62 215 PHE A N 1
ATOM 1595 C CA . PHE A 1 215 ? -11.615 4.734 12.768 1.00 98.62 215 PHE A CA 1
ATOM 1596 C C . PHE A 1 215 ? -11.906 3.389 13.446 1.00 98.62 215 PHE A C 1
ATOM 1598 O O . PHE A 1 215 ? -12.619 3.358 14.443 1.00 98.62 215 PHE A O 1
ATOM 1605 N N . ALA A 1 216 ? -11.295 2.296 12.980 1.00 98.19 216 ALA A N 1
ATOM 1606 C CA . ALA A 1 216 ? -11.427 0.966 13.574 1.00 98.19 216 ALA A CA 1
ATOM 1607 C C . ALA A 1 216 ? -10.973 0.920 15.044 1.00 98.19 216 ALA A C 1
ATOM 1609 O O . ALA A 1 216 ? -11.493 0.128 15.825 1.00 98.19 216 ALA A O 1
ATOM 1610 N N . GLN A 1 217 ? -10.047 1.785 15.457 1.00 98.25 217 GLN A N 1
ATOM 1611 C CA . GLN A 1 217 ? -9.646 1.888 16.860 1.00 98.25 217 GLN A CA 1
ATOM 1612 C C . GLN A 1 217 ? -10.559 2.805 17.680 1.00 98.25 217 GLN A C 1
ATOM 1614 O O . GLN A 1 217 ? -10.845 2.515 18.839 1.00 98.25 217 GLN A O 1
ATOM 1619 N N . THR A 1 218 ? -11.036 3.908 17.100 1.00 97.44 218 THR A N 1
ATOM 1620 C CA . THR A 1 218 ? -11.607 5.017 17.888 1.00 97.44 218 THR A CA 1
ATOM 1621 C C . THR A 1 218 ? -13.087 5.308 17.640 1.00 97.44 218 THR A C 1
ATOM 1623 O O . THR A 1 218 ? -13.685 6.064 18.404 1.00 97.44 218 THR A O 1
ATOM 1626 N N . GLY A 1 219 ? -13.678 4.767 16.573 1.00 97.38 219 GLY A N 1
ATOM 1627 C CA . GLY A 1 219 ? -15.034 5.090 16.116 1.00 97.38 219 GLY A CA 1
ATOM 1628 C C . GLY A 1 219 ? -15.207 6.523 15.596 1.00 97.38 219 GLY A C 1
ATOM 1629 O O . GLY A 1 219 ? -16.334 6.975 15.405 1.00 97.38 219 GLY A O 1
ATOM 1630 N N . ARG A 1 220 ? -14.114 7.269 15.390 1.00 96.44 220 ARG A N 1
ATOM 1631 C CA . ARG A 1 220 ? -14.132 8.672 14.947 1.00 96.44 220 ARG A CA 1
ATOM 1632 C C . ARG A 1 220 ? -12.954 8.989 14.031 1.00 96.44 220 ARG A C 1
ATOM 1634 O O . ARG A 1 220 ? -12.016 8.210 13.919 1.00 96.44 220 ARG A O 1
ATOM 1641 N N . ILE A 1 221 ? -12.991 10.162 13.406 1.00 97.88 221 ILE A N 1
ATOM 1642 C CA . ILE A 1 221 ? -11.873 10.739 12.651 1.00 97.88 221 ILE A CA 1
ATOM 1643 C C . ILE A 1 221 ? -11.341 11.955 13.407 1.00 97.88 221 ILE A C 1
ATOM 1645 O O . ILE A 1 221 ? -12.105 12.712 14.004 1.00 97.88 221 ILE A O 1
ATOM 1649 N N . SER A 1 222 ? -10.023 12.135 13.396 1.00 97.94 222 SER A N 1
ATOM 1650 C CA . SER A 1 222 ? -9.345 13.292 13.986 1.00 97.94 222 SER A CA 1
ATOM 1651 C C . SER A 1 222 ? -8.525 14.051 12.947 1.00 97.94 222 SER A C 1
ATOM 1653 O O . SER A 1 222 ? -8.104 13.481 11.938 1.00 97.94 222 SER A O 1
ATOM 1655 N N . ILE A 1 223 ? -8.213 15.317 13.230 1.00 98.00 223 ILE A N 1
ATOM 1656 C CA . ILE A 1 223 ? -7.312 16.126 12.393 1.00 98.00 223 ILE A CA 1
ATOM 1657 C C . ILE A 1 223 ? -5.953 15.425 12.227 1.00 98.00 223 ILE A C 1
ATOM 1659 O O . ILE A 1 223 ? -5.431 15.353 11.119 1.00 98.00 223 ILE A O 1
ATOM 1663 N N . GLY A 1 224 ? -5.423 14.828 13.303 1.00 98.12 224 GLY A N 1
ATOM 1664 C CA . GLY A 1 224 ? -4.172 14.065 13.259 1.00 98.12 224 GLY A CA 1
ATOM 1665 C C . GLY A 1 224 ? -4.238 12.866 12.309 1.00 98.12 224 GLY A C 1
ATOM 1666 O O . GLY A 1 224 ? -3.325 12.665 11.513 1.00 98.12 224 GLY A O 1
ATOM 1667 N N . SER A 1 225 ? -5.345 12.115 12.318 1.00 98.38 225 SER A N 1
ATOM 1668 C CA . SER A 1 225 ? -5.537 10.998 11.380 1.00 98.38 225 SER A CA 1
ATOM 1669 C C . SER A 1 225 ? -5.658 11.455 9.922 1.00 98.38 225 SER A C 1
ATOM 1671 O O . SER A 1 225 ? -5.155 10.775 9.033 1.00 98.38 225 SER A O 1
ATOM 1673 N N . VAL A 1 226 ? -6.248 12.629 9.666 1.00 98.75 226 VAL A N 1
ATOM 1674 C CA . VAL A 1 226 ? -6.329 13.216 8.317 1.00 98.75 226 VAL A CA 1
ATOM 1675 C C . VAL A 1 226 ? -4.953 13.669 7.832 1.00 98.75 226 VAL A C 1
ATOM 1677 O O . VAL A 1 226 ? -4.579 13.368 6.701 1.00 98.75 226 VAL A O 1
ATOM 1680 N N . ALA A 1 227 ? -4.166 14.326 8.686 1.00 98.75 227 ALA A N 1
ATOM 1681 C CA . ALA A 1 227 ? -2.795 14.714 8.356 1.00 98.75 227 ALA A CA 1
ATOM 1682 C C . ALA A 1 227 ? -1.911 13.487 8.064 1.00 98.75 227 ALA A C 1
ATOM 1684 O O . ALA A 1 227 ? -1.176 13.468 7.077 1.00 98.75 227 ALA A O 1
ATOM 1685 N N . ALA A 1 228 ? -2.032 12.425 8.867 1.00 98.69 228 ALA A N 1
ATOM 1686 C CA . ALA A 1 228 ? -1.323 11.172 8.625 1.00 98.69 228 ALA A CA 1
ATOM 1687 C C . ALA A 1 228 ? -1.783 10.469 7.339 1.00 98.69 228 ALA A C 1
ATOM 1689 O O . ALA A 1 228 ? -0.959 9.920 6.612 1.00 98.69 228 ALA A O 1
ATOM 1690 N N . ALA A 1 229 ? -3.077 10.524 7.016 1.00 98.81 229 ALA A N 1
ATOM 1691 C CA . ALA A 1 229 ? -3.596 10.010 5.754 1.00 98.81 229 ALA A CA 1
ATOM 1692 C C . ALA A 1 229 ? -3.054 10.798 4.550 1.00 98.81 229 ALA A C 1
ATOM 1694 O O . ALA A 1 229 ? -2.695 10.194 3.542 1.00 98.81 229 ALA A O 1
ATOM 1695 N N . ALA A 1 230 ? -2.911 12.122 4.663 1.00 98.75 230 ALA A N 1
ATOM 1696 C CA . ALA A 1 230 ? -2.264 12.946 3.640 1.00 98.75 230 ALA A CA 1
ATOM 1697 C C . ALA A 1 230 ? -0.767 12.608 3.482 1.00 98.75 230 ALA A C 1
ATOM 1699 O O . ALA A 1 230 ? -0.267 12.525 2.359 1.00 98.75 230 ALA A O 1
ATOM 1700 N N . ALA A 1 231 ? -0.058 12.337 4.582 1.00 98.69 231 ALA A N 1
ATOM 1701 C CA . ALA A 1 231 ? 1.323 11.855 4.526 1.00 98.69 231 ALA A CA 1
ATOM 1702 C C . ALA A 1 231 ? 1.417 10.476 3.848 1.00 98.69 231 ALA A C 1
ATOM 1704 O O . ALA A 1 231 ? 2.267 10.261 2.983 1.00 98.69 231 ALA A O 1
ATOM 1705 N N . ALA A 1 232 ? 0.512 9.553 4.183 1.00 98.75 232 ALA A N 1
ATOM 1706 C CA . ALA A 1 232 ? 0.440 8.241 3.551 1.00 98.75 232 ALA A CA 1
ATOM 1707 C C . ALA A 1 232 ? 0.108 8.330 2.055 1.00 98.75 232 ALA A C 1
ATOM 1709 O O . ALA A 1 232 ? 0.733 7.631 1.259 1.00 98.75 232 ALA A O 1
ATOM 1710 N N . TYR A 1 233 ? -0.791 9.238 1.660 1.00 98.56 233 TYR A N 1
ATOM 1711 C CA . TYR A 1 233 ? -1.039 9.576 0.258 1.00 98.56 233 TYR A CA 1
ATOM 1712 C C . TYR A 1 233 ? 0.252 10.012 -0.441 1.00 98.56 233 TYR A C 1
ATOM 1714 O O . TYR A 1 233 ? 0.614 9.441 -1.466 1.00 98.56 233 TYR A O 1
ATOM 1722 N N . ALA A 1 234 ? 0.984 10.981 0.116 1.00 98.44 234 ALA A N 1
ATOM 1723 C CA . ALA A 1 234 ? 2.216 11.486 -0.494 1.00 98.44 234 ALA A CA 1
ATOM 1724 C C . ALA A 1 234 ? 3.285 10.388 -0.639 1.00 98.44 234 ALA A C 1
ATOM 1726 O O . ALA A 1 234 ? 3.920 10.275 -1.688 1.00 98.44 234 ALA A O 1
ATOM 1727 N N . LEU A 1 235 ? 3.439 9.534 0.377 1.00 98.12 235 LEU A N 1
ATOM 1728 C CA . LEU A 1 235 ? 4.347 8.386 0.333 1.00 98.12 235 LEU A CA 1
ATOM 1729 C C . LEU A 1 235 ? 3.940 7.368 -0.742 1.00 98.12 235 LEU A C 1
ATOM 1731 O O . LEU A 1 235 ? 4.794 6.914 -1.502 1.00 98.12 235 LEU A O 1
ATOM 1735 N N . ALA A 1 236 ? 2.651 7.035 -0.843 1.00 97.50 236 ALA A N 1
ATOM 1736 C CA . ALA A 1 236 ? 2.139 6.114 -1.857 1.00 97.50 236 ALA A CA 1
ATOM 1737 C C . ALA A 1 236 ? 2.253 6.705 -3.275 1.00 97.50 236 ALA A C 1
ATOM 1739 O O . ALA A 1 236 ? 2.594 5.997 -4.222 1.00 97.50 236 ALA A O 1
ATOM 1740 N N . PHE A 1 237 ? 2.046 8.014 -3.427 1.00 97.50 237 PHE A N 1
ATOM 1741 C CA . PHE A 1 237 ? 2.268 8.718 -4.688 1.00 97.50 237 PHE A CA 1
ATOM 1742 C C . PHE A 1 237 ? 3.746 8.666 -5.097 1.00 97.50 237 PHE A C 1
ATOM 1744 O O . PHE A 1 237 ? 4.059 8.272 -6.219 1.00 97.50 237 PHE A O 1
ATOM 1751 N N . GLY A 1 238 ? 4.668 8.978 -4.179 1.00 97.12 238 GLY A N 1
ATOM 1752 C CA . GLY A 1 238 ? 6.112 8.884 -4.422 1.00 97.12 238 GLY A CA 1
ATOM 1753 C C . GLY A 1 238 ? 6.561 7.459 -4.759 1.00 97.12 238 GLY A C 1
ATOM 1754 O O . GLY A 1 238 ? 7.314 7.241 -5.708 1.00 97.12 238 GLY A O 1
ATOM 1755 N N . GLN A 1 239 ? 6.022 6.460 -4.056 1.00 96.62 239 GLN A N 1
ATOM 1756 C CA . GLN A 1 239 ? 6.208 5.047 -4.384 1.00 96.62 239 GLN A CA 1
ATOM 1757 C C . GLN A 1 239 ? 5.794 4.761 -5.833 1.00 96.62 239 GLN A C 1
ATOM 1759 O O . GLN A 1 239 ? 6.530 4.099 -6.580 1.00 96.62 239 GLN A O 1
ATOM 1764 N N . ARG A 1 240 ? 4.626 5.254 -6.251 1.00 95.12 240 ARG A N 1
ATOM 1765 C CA . ARG A 1 240 ? 4.120 5.062 -7.610 1.00 95.12 240 ARG A CA 1
ATOM 1766 C C . ARG A 1 240 ? 5.006 5.757 -8.643 1.00 95.12 240 ARG A C 1
ATOM 1768 O O . ARG A 1 240 ? 5.410 5.092 -9.596 1.00 95.12 240 ARG A O 1
ATOM 1775 N N . ALA A 1 241 ? 5.415 6.996 -8.381 1.00 96.56 241 ALA A N 1
ATOM 1776 C CA . ALA A 1 241 ? 6.326 7.771 -9.221 1.00 96.56 241 ALA A CA 1
ATOM 1777 C C . ALA A 1 241 ? 7.688 7.081 -9.434 1.00 96.56 241 ALA A C 1
ATOM 1779 O O . ALA A 1 241 ? 8.236 7.143 -10.529 1.00 96.56 241 ALA A O 1
ATOM 1780 N N . LEU A 1 242 ? 8.207 6.362 -8.432 1.00 97.25 242 LEU A N 1
ATOM 1781 C CA . LEU A 1 242 ? 9.442 5.574 -8.560 1.00 97.25 242 LEU A CA 1
ATOM 1782 C C . LEU A 1 242 ? 9.216 4.224 -9.258 1.00 97.25 242 LEU A C 1
ATOM 1784 O O . LEU A 1 242 ? 10.030 3.764 -10.056 1.00 97.25 242 LEU A O 1
ATOM 1788 N N . SER A 1 243 ? 8.104 3.554 -8.950 1.00 96.19 243 SER A N 1
ATOM 1789 C CA . SER A 1 243 ? 7.837 2.202 -9.455 1.00 96.19 243 SER A CA 1
ATOM 1790 C C . SER A 1 243 ? 7.328 2.160 -10.888 1.00 96.19 243 SER A C 1
ATOM 1792 O O . SER A 1 243 ? 7.551 1.163 -11.567 1.00 96.19 243 SER A O 1
ATOM 1794 N N . THR A 1 244 ? 6.650 3.201 -11.370 1.00 95.88 244 THR A N 1
ATOM 1795 C CA . THR A 1 244 ? 6.181 3.276 -12.759 1.00 95.88 244 THR A CA 1
ATOM 1796 C C . THR A 1 244 ? 7.334 3.203 -13.768 1.00 95.88 244 THR A C 1
ATOM 1798 O O . THR A 1 244 ? 7.313 2.265 -14.570 1.00 95.88 244 THR A O 1
ATOM 1801 N N . PRO A 1 245 ? 8.367 4.068 -13.712 1.00 96.94 245 PRO A N 1
ATOM 1802 C CA . PRO A 1 245 ? 9.512 3.958 -14.614 1.00 96.94 245 PRO A CA 1
ATOM 1803 C C . PRO A 1 245 ? 10.288 2.647 -14.416 1.00 96.94 245 PRO A C 1
ATOM 1805 O O . PRO A 1 245 ? 10.665 2.013 -15.397 1.00 96.94 245 PRO A O 1
ATOM 1808 N N . ALA A 1 246 ? 10.436 2.153 -13.179 1.00 97.31 246 ALA A N 1
ATOM 1809 C CA . ALA A 1 246 ? 11.094 0.864 -12.933 1.00 97.31 246 ALA A CA 1
ATOM 1810 C C . ALA A 1 246 ? 10.341 -0.320 -13.577 1.00 97.31 246 ALA A C 1
ATOM 1812 O O . ALA A 1 246 ? 10.949 -1.213 -14.168 1.00 97.31 246 ALA A O 1
ATOM 1813 N N . ARG A 1 247 ? 9.001 -0.331 -13.504 1.00 95.69 247 ARG A N 1
ATOM 1814 C CA . ARG A 1 247 ? 8.164 -1.334 -14.184 1.00 95.69 247 ARG A CA 1
ATOM 1815 C C . ARG A 1 247 ? 8.233 -1.198 -15.700 1.00 95.69 247 ARG A C 1
ATOM 1817 O O . ARG A 1 247 ? 8.203 -2.221 -16.375 1.00 95.69 247 ARG A O 1
ATOM 1824 N N . GLN A 1 248 ? 8.293 0.024 -16.228 1.00 96.00 248 GLN A N 1
ATOM 1825 C CA . GLN A 1 248 ? 8.451 0.254 -17.663 1.00 96.00 248 GLN A CA 1
ATOM 1826 C C . GLN A 1 248 ? 9.759 -0.368 -18.156 1.00 96.00 248 GLN A C 1
ATOM 1828 O O . GLN A 1 248 ? 9.707 -1.213 -19.044 1.00 96.00 248 GLN A O 1
ATOM 1833 N N . LEU A 1 249 ? 10.876 -0.057 -17.492 1.00 96.00 249 LEU A N 1
ATOM 1834 C CA . LEU A 1 249 ? 12.191 -0.630 -17.785 1.00 96.00 249 LEU A CA 1
ATOM 1835 C C . LEU A 1 249 ? 12.180 -2.165 -17.717 1.00 96.00 249 LEU A C 1
ATOM 1837 O O . LEU A 1 249 ? 12.582 -2.826 -18.660 1.00 96.00 249 LEU A O 1
ATOM 1841 N N . ARG A 1 250 ? 11.634 -2.757 -16.649 1.00 94.88 250 ARG A N 1
ATOM 1842 C CA . ARG A 1 250 ? 11.653 -4.224 -16.481 1.00 94.88 250 ARG A CA 1
ATOM 1843 C C . ARG A 1 250 ? 10.711 -5.002 -17.395 1.00 94.88 250 ARG A C 1
ATOM 1845 O O . ARG A 1 250 ? 10.962 -6.172 -17.653 1.00 94.88 250 ARG A O 1
ATOM 1852 N N . ARG A 1 251 ? 9.564 -4.422 -17.761 1.00 93.69 251 ARG A N 1
ATOM 1853 C CA . ARG A 1 251 ? 8.441 -5.181 -18.354 1.00 93.69 251 ARG A CA 1
ATOM 1854 C C . ARG A 1 251 ? 8.111 -4.776 -19.783 1.00 93.69 251 ARG A C 1
ATOM 1856 O O . ARG A 1 251 ? 7.370 -5.497 -20.442 1.00 93.69 251 ARG A O 1
ATOM 1863 N N . LYS A 1 252 ? 8.554 -3.595 -20.217 1.00 93.06 252 LYS A N 1
ATOM 1864 C CA . LYS A 1 252 ? 8.152 -2.988 -21.495 1.00 93.06 252 LYS A CA 1
ATOM 1865 C C . LYS A 1 252 ? 9.324 -2.436 -22.306 1.00 93.06 252 LYS A C 1
ATOM 1867 O O . LYS A 1 252 ? 9.111 -2.062 -23.454 1.00 93.06 252 LYS A O 1
ATOM 1872 N N . THR A 1 253 ? 10.522 -2.372 -21.735 1.00 94.00 253 THR A N 1
ATOM 1873 C CA . THR A 1 253 ? 11.723 -1.926 -22.438 1.00 94.00 253 THR A CA 1
ATOM 1874 C C . THR A 1 253 ? 12.495 -3.135 -22.949 1.00 94.00 253 THR A C 1
ATOM 1876 O O . THR A 1 253 ? 12.603 -4.142 -22.255 1.00 94.00 253 THR A O 1
ATOM 1879 N N . ARG A 1 254 ? 12.962 -3.049 -24.199 1.00 92.25 254 ARG A N 1
ATOM 1880 C CA . ARG A 1 254 ? 13.766 -4.095 -24.844 1.00 92.25 254 ARG A CA 1
ATOM 1881 C C . ARG A 1 254 ? 15.267 -3.883 -24.635 1.00 92.25 254 ARG A C 1
ATOM 1883 O O . ARG A 1 254 ? 15.988 -4.862 -24.534 1.00 92.25 254 ARG A O 1
ATOM 1890 N N . SER A 1 255 ? 15.711 -2.630 -24.666 1.00 91.19 255 SER A N 1
ATOM 1891 C CA . SER A 1 255 ? 17.095 -2.233 -24.422 1.00 91.19 255 SER A CA 1
ATOM 1892 C C . SER A 1 255 ? 17.168 -0.745 -24.061 1.00 91.19 255 SER A C 1
ATOM 1894 O O . SER A 1 255 ? 16.316 0.050 -24.478 1.00 91.19 255 SER A O 1
ATOM 1896 N N . VAL A 1 256 ? 18.206 -0.357 -23.313 1.00 93.81 256 VAL A N 1
ATOM 1897 C CA . VAL A 1 256 ? 18.611 1.039 -23.077 1.00 93.81 256 VAL A CA 1
ATOM 1898 C C . VAL A 1 256 ? 20.094 1.173 -23.385 1.00 93.81 256 VAL A C 1
ATOM 1900 O O . VAL A 1 256 ? 20.911 0.397 -22.895 1.00 93.81 256 VAL A O 1
ATOM 1903 N N . THR A 1 257 ? 20.450 2.178 -24.180 1.00 94.31 257 THR A N 1
ATOM 1904 C CA . THR A 1 257 ? 21.845 2.497 -24.491 1.00 94.31 257 THR A CA 1
ATOM 1905 C C . THR A 1 257 ? 22.005 4.006 -24.591 1.00 94.31 257 THR A C 1
ATOM 1907 O O . THR A 1 257 ? 21.188 4.681 -25.218 1.00 94.31 257 THR A O 1
ATOM 1910 N N . GLY A 1 258 ? 23.063 4.536 -23.989 1.00 95.06 258 GLY A N 1
ATOM 1911 C CA . GLY A 1 258 ? 23.425 5.944 -24.067 1.00 95.06 258 GLY A CA 1
ATOM 1912 C C . GLY A 1 258 ? 24.725 6.233 -23.326 1.00 95.06 258 GLY A C 1
ATOM 1913 O O . GLY A 1 258 ? 25.280 5.362 -22.658 1.00 95.06 258 GLY A O 1
ATOM 1914 N N . THR A 1 259 ? 25.181 7.478 -23.419 1.00 96.75 259 THR A N 1
ATOM 1915 C CA . THR A 1 259 ? 26.359 7.974 -22.702 1.00 96.75 259 THR A CA 1
ATOM 1916 C C . THR A 1 259 ? 25.969 9.222 -21.928 1.00 96.75 259 THR A C 1
ATOM 1918 O O . THR A 1 259 ? 25.367 10.144 -22.476 1.00 96.75 259 THR A O 1
ATOM 1921 N N . LEU A 1 260 ? 26.297 9.246 -20.641 1.00 94.31 260 LEU A N 1
ATOM 1922 C CA . LEU A 1 260 ? 26.199 10.420 -19.791 1.00 94.31 260 LEU A CA 1
ATOM 1923 C C . LEU A 1 260 ? 27.565 11.102 -19.775 1.00 94.31 260 LEU A C 1
ATOM 1925 O O . LEU A 1 260 ? 28.499 10.611 -19.142 1.00 94.31 260 LEU A O 1
ATOM 1929 N N . THR A 1 261 ? 27.671 12.234 -20.463 1.00 96.75 261 THR A N 1
ATOM 1930 C CA . THR A 1 261 ? 28.845 13.108 -20.395 1.00 96.75 261 THR A CA 1
ATOM 1931 C C . THR A 1 261 ? 28.669 14.075 -19.230 1.00 96.75 261 THR A C 1
ATOM 1933 O O . THR A 1 261 ? 27.707 14.846 -19.179 1.00 96.75 261 THR A O 1
ATOM 1936 N N . ARG A 1 262 ? 29.570 14.003 -18.254 1.00 95.19 262 ARG A N 1
ATOM 1937 C CA . ARG A 1 262 ? 29.557 14.851 -17.060 1.00 95.19 262 ARG A CA 1
ATOM 1938 C C . ARG A 1 262 ? 30.170 16.217 -17.358 1.00 95.19 262 ARG A C 1
ATOM 1940 O O . ARG A 1 262 ? 30.864 16.413 -18.350 1.00 95.19 262 ARG A O 1
ATOM 1947 N N . SER A 1 263 ? 29.937 17.173 -16.461 1.00 97.00 263 SER A N 1
ATOM 1948 C CA . SER A 1 263 ? 30.462 18.540 -16.581 1.00 97.00 263 SER A CA 1
ATOM 1949 C C . SER A 1 263 ? 31.994 18.624 -16.577 1.00 97.00 263 SER A C 1
ATOM 1951 O O . SER A 1 263 ? 32.540 19.622 -17.029 1.00 97.00 263 SER A O 1
ATOM 1953 N N . ASP A 1 264 ? 32.685 17.602 -16.065 1.00 96.25 264 ASP A N 1
ATOM 1954 C CA . ASP A 1 264 ? 34.149 17.470 -16.095 1.00 96.25 264 ASP A CA 1
ATOM 1955 C C . ASP A 1 264 ? 34.670 16.775 -17.370 1.00 96.25 264 ASP A C 1
ATOM 1957 O O . ASP A 1 264 ? 35.865 16.511 -17.486 1.00 96.25 264 ASP A O 1
ATOM 1961 N N . GLY A 1 265 ? 33.781 16.468 -18.319 1.00 95.88 265 GLY A N 1
ATOM 1962 C CA . GLY A 1 265 ? 34.092 15.753 -19.554 1.00 95.88 265 GLY A CA 1
ATOM 1963 C C . GLY A 1 265 ? 34.205 14.236 -19.397 1.00 95.88 265 GLY A C 1
ATOM 1964 O O . GLY A 1 265 ? 34.402 13.552 -20.398 1.00 95.88 265 GLY A O 1
ATOM 1965 N N . SER A 1 266 ? 34.071 13.685 -18.184 1.00 96.00 266 SER A N 1
ATOM 1966 C CA . SER A 1 266 ? 34.065 12.233 -17.997 1.00 96.00 266 SER A CA 1
ATOM 1967 C C . SER A 1 266 ? 32.781 11.608 -18.539 1.00 96.00 266 SER A C 1
ATOM 1969 O O . SER A 1 266 ? 31.692 12.178 -18.446 1.00 96.00 266 SER A O 1
ATOM 1971 N N . GLU A 1 267 ? 32.907 10.413 -19.106 1.00 96.69 267 GLU A N 1
ATOM 1972 C CA . GLU A 1 267 ? 31.788 9.677 -19.682 1.00 96.69 267 GLU A CA 1
ATOM 1973 C C . GLU A 1 267 ? 31.412 8.480 -18.813 1.00 96.69 267 GLU A C 1
ATOM 1975 O O . GLU A 1 267 ? 32.262 7.776 -18.263 1.00 96.69 267 GLU A O 1
ATOM 1980 N N . GLN A 1 268 ? 30.111 8.237 -18.702 1.00 94.00 268 GLN A N 1
ATOM 1981 C CA . GLN A 1 268 ? 29.550 7.064 -18.050 1.00 94.00 268 GLN A CA 1
ATOM 1982 C C . GLN A 1 268 ? 28.528 6.411 -18.982 1.00 94.00 268 GLN A C 1
ATOM 1984 O O . GLN A 1 268 ? 27.650 7.090 -19.509 1.00 94.00 268 GLN A O 1
ATOM 1989 N N . ALA A 1 269 ? 28.601 5.090 -19.148 1.00 93.75 269 ALA A N 1
ATOM 1990 C CA . ALA A 1 269 ? 27.576 4.345 -19.872 1.00 93.75 269 ALA A CA 1
ATOM 1991 C C . ALA A 1 269 ? 26.218 4.462 -19.158 1.00 93.75 269 ALA A C 1
ATOM 1993 O O . ALA A 1 269 ? 26.122 4.281 -17.940 1.00 93.75 269 ALA A O 1
ATOM 1994 N N . LEU A 1 270 ? 25.175 4.779 -19.923 1.00 94.56 270 LEU A N 1
ATOM 1995 C CA . LEU A 1 270 ? 23.793 4.825 -19.469 1.00 94.56 270 LEU A CA 1
ATOM 1996 C C . LEU A 1 270 ? 23.053 3.604 -20.021 1.00 94.56 270 LEU A C 1
ATOM 1998 O O . LEU A 1 270 ? 22.664 3.568 -21.189 1.00 94.56 270 LEU A O 1
ATOM 2002 N N . ASP A 1 271 ? 22.876 2.609 -19.162 1.00 93.56 271 ASP A N 1
ATOM 2003 C CA . ASP A 1 271 ? 22.228 1.335 -19.458 1.00 93.56 271 ASP A CA 1
ATOM 2004 C C . ASP A 1 271 ? 21.034 1.075 -18.515 1.00 93.56 271 ASP A C 1
ATOM 2006 O O . ASP A 1 271 ? 20.679 1.894 -17.656 1.00 93.56 271 ASP A O 1
ATOM 2010 N N . GLU A 1 272 ? 20.359 -0.062 -18.696 1.00 93.81 272 GLU A N 1
ATOM 2011 C CA . GLU A 1 272 ? 19.204 -0.440 -17.873 1.00 93.81 272 GLU A CA 1
ATOM 2012 C C . GLU A 1 272 ? 19.544 -0.551 -16.374 1.00 93.81 272 GLU A C 1
ATOM 2014 O O . GLU A 1 272 ? 18.802 0.026 -15.567 1.00 93.81 272 GLU A O 1
ATOM 2019 N N . PRO A 1 273 ? 20.644 -1.219 -15.955 1.00 93.25 273 PRO A N 1
ATOM 2020 C CA . PRO A 1 273 ? 21.080 -1.214 -14.561 1.00 93.25 273 PRO A CA 1
ATOM 2021 C C . PRO A 1 273 ? 21.299 0.188 -13.988 1.00 93.25 273 PRO A C 1
ATOM 2023 O O . PRO A 1 273 ? 20.835 0.456 -12.874 1.00 93.25 273 PRO A O 1
ATOM 2026 N N . ALA A 1 274 ? 21.954 1.090 -14.729 1.00 94.56 274 ALA A N 1
ATOM 2027 C CA . ALA A 1 274 ? 22.211 2.457 -14.280 1.00 94.56 274 ALA A CA 1
ATOM 2028 C C . ALA A 1 274 ? 20.911 3.229 -14.001 1.00 94.56 274 ALA A C 1
ATOM 2030 O O . ALA A 1 274 ? 20.834 3.958 -13.008 1.00 94.56 274 ALA A O 1
ATOM 2031 N N . LEU A 1 275 ? 19.870 3.034 -14.820 1.00 96.12 275 LEU A N 1
ATOM 2032 C CA . LEU A 1 275 ? 18.557 3.656 -14.611 1.00 96.12 275 LEU A CA 1
ATOM 2033 C C . LEU A 1 275 ? 17.737 2.988 -13.497 1.00 96.12 275 LEU A C 1
ATOM 2035 O O . LEU A 1 275 ? 17.055 3.676 -12.732 1.00 96.12 275 LEU A O 1
ATOM 2039 N N . LEU A 1 276 ? 17.784 1.658 -13.381 1.00 97.06 276 LEU A N 1
ATOM 2040 C CA . LEU A 1 276 ? 17.021 0.916 -12.370 1.00 97.06 276 LEU A CA 1
ATOM 2041 C C . LEU A 1 276 ? 17.574 1.099 -10.956 1.00 97.06 276 LEU A C 1
ATOM 2043 O O . LEU A 1 276 ? 16.799 1.163 -9.998 1.00 97.06 276 LEU A O 1
ATOM 2047 N N . HIS A 1 277 ? 18.897 1.184 -10.814 1.00 96.62 277 HIS A N 1
ATOM 2048 C CA . HIS A 1 277 ? 19.567 1.202 -9.519 1.00 96.62 277 HIS A CA 1
ATOM 2049 C C . HIS A 1 277 ? 19.026 2.267 -8.541 1.00 96.62 277 HIS A C 1
ATOM 2051 O O . HIS A 1 277 ? 18.629 1.887 -7.433 1.00 96.62 277 HIS A O 1
ATOM 2057 N N . PRO A 1 278 ? 18.954 3.571 -8.884 1.00 97.56 278 PRO A N 1
ATOM 2058 C CA . PRO A 1 278 ? 18.438 4.580 -7.957 1.00 97.56 278 PRO A CA 1
ATOM 2059 C C . PRO A 1 278 ? 16.949 4.382 -7.637 1.00 97.56 278 PRO A C 1
ATOM 2061 O O . PRO A 1 278 ? 16.548 4.537 -6.481 1.00 97.56 278 PRO A O 1
ATOM 2064 N N . LEU A 1 279 ? 16.138 3.979 -8.623 1.00 98.31 279 LEU A N 1
ATOM 2065 C CA . LEU A 1 279 ? 14.700 3.752 -8.445 1.00 98.31 279 LEU A CA 1
ATOM 2066 C C . LEU A 1 279 ? 14.438 2.615 -7.453 1.00 98.31 279 LEU A C 1
ATOM 2068 O O . LEU A 1 279 ? 13.641 2.750 -6.523 1.00 98.31 279 LEU A O 1
ATOM 2072 N N . GLU A 1 280 ? 15.128 1.492 -7.622 1.00 97.81 280 GLU A N 1
ATOM 2073 C CA . GLU A 1 280 ? 14.939 0.311 -6.783 1.00 97.81 280 GLU A CA 1
ATOM 2074 C C . GLU A 1 280 ? 15.570 0.450 -5.411 1.00 97.81 280 GLU A C 1
ATOM 2076 O O . GLU A 1 280 ? 15.008 -0.047 -4.436 1.00 97.81 280 GLU A O 1
ATOM 2081 N N . SER A 1 281 ? 16.699 1.150 -5.319 1.00 98.19 281 SER A N 1
ATOM 2082 C CA . SER A 1 281 ? 17.313 1.473 -4.032 1.00 98.19 281 SER A CA 1
ATOM 2083 C C . SER A 1 281 ? 16.360 2.307 -3.181 1.00 98.19 281 SER A C 1
ATOM 2085 O O . SER A 1 281 ? 16.099 1.953 -2.029 1.00 98.19 281 SER A O 1
ATOM 2087 N N . ALA A 1 282 ? 15.754 3.344 -3.768 1.00 97.88 282 ALA A N 1
ATOM 2088 C CA . ALA A 1 282 ? 14.745 4.152 -3.093 1.00 97.88 282 ALA A CA 1
ATOM 2089 C C . ALA A 1 282 ? 13.502 3.323 -2.726 1.00 97.88 282 ALA A C 1
ATOM 2091 O O . ALA A 1 282 ? 13.059 3.353 -1.579 1.00 97.88 282 ALA A O 1
ATOM 2092 N N . LEU A 1 283 ? 12.963 2.526 -3.658 1.00 97.81 283 LEU A N 1
ATOM 2093 C CA . LEU A 1 283 ? 11.799 1.671 -3.391 1.00 97.81 283 LEU A CA 1
ATOM 2094 C C . LEU A 1 283 ? 12.050 0.680 -2.251 1.00 97.81 283 LEU A C 1
ATOM 2096 O O . LEU A 1 283 ? 11.175 0.512 -1.402 1.00 97.81 283 LEU A O 1
ATOM 2100 N N . ARG A 1 284 ? 13.226 0.044 -2.200 1.00 97.62 284 ARG A N 1
ATOM 2101 C CA . ARG A 1 284 ? 13.613 -0.848 -1.097 1.00 97.62 284 ARG A CA 1
ATOM 2102 C C . ARG A 1 284 ? 13.684 -0.079 0.217 1.00 97.62 284 ARG A C 1
ATOM 2104 O O . ARG A 1 284 ? 13.080 -0.528 1.187 1.00 97.62 284 ARG A O 1
ATOM 2111 N N . ALA A 1 285 ? 14.360 1.073 0.227 1.00 97.69 285 ALA A N 1
ATOM 2112 C CA . ALA A 1 285 ? 14.504 1.923 1.408 1.00 97.69 285 ALA A CA 1
ATOM 2113 C C . ALA A 1 285 ? 13.149 2.323 2.001 1.00 97.69 285 ALA A C 1
ATOM 2115 O O . ALA A 1 285 ? 12.893 2.098 3.183 1.00 97.69 285 ALA A O 1
ATOM 2116 N N . PHE A 1 286 ? 12.244 2.837 1.169 1.00 96.56 286 PHE A N 1
ATOM 2117 C CA . PHE A 1 286 ? 10.910 3.186 1.636 1.00 96.56 286 PHE A CA 1
ATOM 2118 C C . PHE A 1 286 ? 10.090 1.958 2.069 1.00 96.56 286 PHE A C 1
ATOM 2120 O O . PHE A 1 286 ? 9.369 2.046 3.061 1.00 96.56 286 PHE A O 1
ATOM 2127 N N . SER A 1 287 ? 10.228 0.810 1.387 1.00 95.38 287 SER A N 1
ATOM 2128 C CA . SER A 1 287 ? 9.458 -0.402 1.715 1.00 95.38 287 SER A CA 1
ATOM 2129 C C . SER A 1 287 ? 9.694 -0.877 3.144 1.00 95.38 287 SER A C 1
ATOM 2131 O O . SER A 1 287 ? 8.734 -1.217 3.827 1.00 95.38 287 SER A O 1
ATOM 2133 N N . TRP A 1 288 ? 10.940 -0.875 3.629 1.00 96.12 288 TRP A N 1
ATOM 2134 C CA . TRP A 1 288 ? 11.197 -1.211 5.033 1.00 96.12 288 TRP A CA 1
ATOM 2135 C C . TRP A 1 288 ? 11.033 -0.002 5.963 1.00 96.12 288 TRP A C 1
ATOM 2137 O O . TRP A 1 288 ? 10.569 -0.171 7.088 1.00 96.12 288 TRP A O 1
ATOM 2147 N N . GLY A 1 289 ? 11.344 1.216 5.508 1.00 98.19 289 GLY A N 1
ATOM 2148 C CA . GLY A 1 289 ? 11.254 2.427 6.326 1.00 98.19 289 GLY A CA 1
ATOM 2149 C C . GLY A 1 289 ? 9.838 2.717 6.834 1.00 98.19 289 GLY A C 1
ATOM 2150 O O . GLY A 1 289 ? 9.648 2.939 8.030 1.00 98.19 289 GLY A O 1
ATOM 2151 N N . VAL A 1 290 ? 8.826 2.656 5.959 1.00 97.88 290 VAL A N 1
ATOM 2152 C CA . VAL A 1 290 ? 7.424 2.902 6.359 1.00 97.88 290 VAL A CA 1
ATOM 2153 C C . VAL A 1 290 ? 6.894 1.761 7.241 1.00 97.88 290 VAL A C 1
ATOM 2155 O O . VAL A 1 290 ? 6.168 2.008 8.204 1.00 97.88 290 VAL A O 1
ATOM 2158 N N . VAL A 1 291 ? 7.330 0.521 6.990 1.00 98.50 291 VAL A N 1
ATOM 2159 C CA . VAL A 1 291 ? 7.015 -0.635 7.847 1.00 98.50 291 VAL A CA 1
ATOM 2160 C C . VAL A 1 291 ? 7.553 -0.441 9.261 1.00 98.50 291 VAL A C 1
ATOM 2162 O O . VAL A 1 291 ? 6.791 -0.579 10.219 1.00 98.50 291 VAL A O 1
ATOM 2165 N N . LEU A 1 292 ? 8.828 -0.074 9.409 1.00 98.62 292 LEU A N 1
ATOM 2166 C CA . LEU A 1 292 ? 9.420 0.189 10.722 1.00 98.62 292 LEU A CA 1
ATOM 2167 C C . LEU A 1 292 ? 8.759 1.378 11.425 1.00 98.62 292 LEU A C 1
ATOM 2169 O O . LEU A 1 292 ? 8.559 1.317 12.635 1.00 98.62 292 LEU A O 1
ATOM 2173 N N . LEU A 1 293 ? 8.370 2.422 10.685 1.00 98.50 293 LEU A N 1
ATOM 2174 C CA . LEU A 1 293 ? 7.614 3.545 11.242 1.00 98.50 293 LEU A CA 1
ATOM 2175 C C . LEU A 1 293 ? 6.277 3.079 11.838 1.00 98.50 293 LEU A C 1
ATOM 2177 O O . LEU A 1 293 ? 5.979 3.384 12.992 1.00 98.50 293 LEU A O 1
ATOM 2181 N N . GLY A 1 294 ? 5.488 2.311 11.081 1.00 98.50 294 GLY A N 1
ATOM 2182 C CA . GLY A 1 294 ? 4.216 1.769 11.561 1.00 98.50 294 GLY A CA 1
ATOM 2183 C C . GLY A 1 294 ? 4.385 0.840 12.766 1.00 98.50 294 GLY A C 1
ATOM 2184 O O . GLY A 1 294 ? 3.663 0.974 13.755 1.00 98.50 294 GLY A O 1
ATOM 2185 N N . LEU A 1 295 ? 5.374 -0.057 12.722 1.00 98.50 295 LEU A N 1
ATOM 2186 C CA . LEU A 1 295 ? 5.700 -0.941 13.844 1.00 98.50 295 LEU A CA 1
ATOM 2187 C C . LEU A 1 295 ? 6.122 -0.154 15.089 1.00 98.50 295 LEU A C 1
ATOM 2189 O O . LEU A 1 295 ? 5.654 -0.471 16.177 1.00 98.50 295 LEU A O 1
ATOM 2193 N N . GLY A 1 296 ? 6.951 0.883 14.945 1.00 98.31 296 GLY A N 1
ATOM 2194 C CA . GLY A 1 296 ? 7.378 1.736 16.056 1.00 98.31 296 GLY A CA 1
ATOM 2195 C C . GLY A 1 296 ? 6.210 2.468 16.722 1.00 98.31 296 GLY A C 1
ATOM 2196 O O . GLY A 1 296 ? 6.109 2.485 17.949 1.00 98.31 296 GLY A O 1
ATOM 2197 N N . LEU A 1 297 ? 5.273 3.005 15.932 1.00 97.88 297 LEU A N 1
ATOM 2198 C CA . LEU A 1 297 ? 4.069 3.654 16.466 1.00 97.88 297 LEU A CA 1
ATOM 2199 C C . LEU A 1 297 ? 3.196 2.684 17.271 1.00 97.88 297 LEU A C 1
ATOM 2201 O O . LEU A 1 297 ? 2.692 3.051 18.326 1.00 97.88 297 LEU A O 1
ATOM 2205 N N . VAL A 1 298 ? 3.041 1.441 16.814 1.00 98.25 298 VAL A N 1
ATOM 2206 C CA . VAL A 1 298 ? 2.288 0.423 17.563 1.00 98.25 298 VAL A CA 1
ATOM 2207 C C . VAL A 1 298 ? 3.067 -0.053 18.791 1.00 98.25 298 VAL A C 1
ATOM 2209 O O . VAL A 1 298 ? 2.501 -0.152 19.877 1.00 98.25 298 VAL A O 1
ATOM 2212 N N . ALA A 1 299 ? 4.369 -0.305 18.658 1.00 97.44 299 ALA A N 1
ATOM 2213 C CA . ALA A 1 299 ? 5.213 -0.787 19.747 1.00 97.44 299 ALA A CA 1
ATOM 2214 C C . ALA A 1 299 ? 5.256 0.200 20.920 1.00 97.44 299 ALA A C 1
ATOM 2216 O O . ALA A 1 299 ? 5.115 -0.217 22.064 1.00 97.44 299 ALA A O 1
ATOM 2217 N N . THR A 1 300 ? 5.355 1.506 20.649 1.00 95.81 300 THR A N 1
ATOM 2218 C CA . THR A 1 300 ? 5.340 2.540 21.704 1.00 95.81 300 THR A CA 1
ATOM 2219 C C . THR A 1 300 ? 4.031 2.595 22.493 1.00 95.81 300 THR A C 1
ATOM 2221 O O . THR A 1 300 ? 4.030 3.092 23.611 1.00 95.81 300 THR A O 1
ATOM 2224 N N . LYS A 1 301 ? 2.927 2.073 21.944 1.00 93.69 301 LYS A N 1
ATOM 2225 C CA . LYS A 1 301 ? 1.624 1.983 22.621 1.00 93.69 301 LYS A CA 1
ATOM 2226 C C . LYS A 1 301 ? 1.4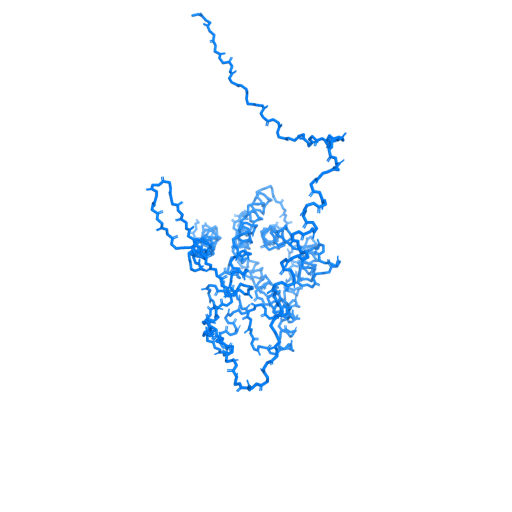25 0.690 23.407 1.00 93.69 301 LYS A C 1
ATOM 2228 O O . LYS A 1 301 ? 0.586 0.660 24.298 1.00 93.69 301 LYS A O 1
ATOM 2233 N N . LEU A 1 302 ? 2.112 -0.383 23.019 1.00 93.19 302 LEU A N 1
ATOM 2234 C CA . LEU A 1 302 ? 1.971 -1.703 23.641 1.00 93.19 302 LEU A CA 1
ATOM 2235 C C . LEU A 1 302 ? 3.059 -1.990 24.682 1.00 93.19 302 LEU A C 1
ATOM 2237 O O . LEU A 1 302 ? 2.851 -2.830 25.551 1.00 93.19 302 LEU A O 1
ATOM 2241 N N . LEU A 1 303 ? 4.220 -1.341 24.560 1.00 90.44 303 LEU A N 1
ATOM 2242 C CA . LEU A 1 303 ? 5.405 -1.586 25.388 1.00 90.44 303 LEU A CA 1
ATOM 2243 C C . LEU A 1 303 ? 5.779 -0.407 26.298 1.00 90.44 303 LEU A C 1
ATOM 2245 O O . LEU A 1 303 ? 6.660 -0.570 27.140 1.00 90.44 303 LEU A O 1
ATOM 2249 N N . GLY A 1 304 ? 5.177 0.766 26.086 1.00 71.12 304 GLY A N 1
ATOM 2250 C CA . GLY A 1 304 ? 5.376 1.975 26.893 1.00 71.12 304 GLY A CA 1
ATOM 2251 C C . GLY A 1 304 ? 4.186 2.232 27.797 1.00 71.12 304 GLY A C 1
ATOM 2252 O O . GLY A 1 304 ? 4.425 2.710 28.926 1.00 71.12 304 GLY A O 1
#

Sequence (304 aa):
MREARPENLGERFGDPGGPDPGEATSSAASASIMRERAAQELSPEMGRMGAEDPSTALPDEPQLAPAYYATQARGWRRDIWALLHPPYTAWHLSYVLIGAGLAPGIDVVRLAATLVAFFLAVGVSAHALDELRGRPLQTSVPATGLWAAAIIGLVGAVALGFAGVSALGVGLLPFIAAGVLFVFAYNLELLGGRLHGDFWFALSWGAFPVLTAYFAQTGRISIGSVAAAAAAYALAFGQRALSTPARQLRRKTRSVTGTLTRSDGSEQALDEPALLHPLESALRAFSWGVVLLGLGLVATKLLG

Foldseek 3Di:
DDDDDDDDDDDDPDDDDDDDPDDDDDPPVVVVVVVVVVVVVPDDDDDDDDDDDPPPPPPQDPAFQLDPQADPDADDVRQLVLLLVVLLLLLLLLLLLLLQLPAPAHDPVLSVLLSLLSCLLVSFQLSLLLCLVPRSNVHPDDNVRSVCSNVVSLVSSLVSLVVLCVVLPPLSVVLNVLSVCLSCCASVVPPVVPCHDLQNQLLNRFLSSSQNSNCSGPSDDDPVSNVRSVVSSVLSSVLCVLVVVLSCLNPPDSWDWDWDQDPVRDIDTDTSCNSNVVSVVVNSCSSVVSSVVSVVSNCVNVVD

pLDDT: mean 84.41, std 21.29, range [28.92, 98.88]